Protein AF-A0A7S2QP60-F1 (afdb_monomer_lite)

Organism: NCBI:txid1333877

Secondary structure (DSSP, 8-state):
----EEEE-GGGEEEEEETTEEEEEEE-TTSSEEEETTS-EEE------TTGGG-----PPPSS-HHHHHHHHHHHHHH---TTS-HHHHHHHHHHHHHHHHHHHHHHHHTTS-HHHHHHHHHHH-----TTHHHHHHHHHHHHHIIIIIHHHHHHHHHH---TTS-HHHHHHHHHHHHHHHHHHHHHHHHHHHT-

pLDDT: mean 84.87, std 12.93, range [38.09, 95.31]

Structure (mmCIF, N/CA/C/O backbone):
data_AF-A0A7S2QP60-F1
#
_entry.id   AF-A0A7S2QP60-F1
#
loop_
_atom_site.group_PDB
_atom_site.id
_atom_site.type_symbol
_atom_site.label_atom_id
_atom_site.label_alt_id
_atom_site.label_comp_id
_atom_site.label_asym_id
_atom_site.label_entity_id
_atom_site.label_seq_id
_atom_site.pdbx_PDB_ins_code
_atom_site.Cartn_x
_atom_site.Cartn_y
_atom_site.Cartn_z
_atom_site.occupancy
_atom_site.B_iso_or_equiv
_atom_site.auth_seq_id
_atom_site.auth_comp_id
_atom_site.auth_asym_id
_atom_site.auth_atom_id
_atom_site.pdbx_PDB_model_num
ATOM 1 N N . ASP A 1 1 ? 4.680 -22.749 -49.658 1.00 50.50 1 ASP A N 1
ATOM 2 C CA . ASP A 1 1 ? 4.632 -22.592 -48.186 1.00 50.50 1 ASP A CA 1
ATOM 3 C C . ASP A 1 1 ? 5.947 -21.985 -47.692 1.00 50.50 1 ASP A C 1
ATOM 5 O O . ASP A 1 1 ? 6.766 -22.635 -47.061 1.00 50.50 1 ASP A O 1
ATOM 9 N N . GLY A 1 2 ? 6.193 -20.713 -48.032 1.00 60.22 2 GLY A N 1
ATOM 10 C CA . GLY A 1 2 ? 7.462 -20.051 -47.717 1.00 60.22 2 GLY A CA 1
ATOM 11 C C . GLY A 1 2 ? 7.574 -19.730 -46.229 1.00 60.22 2 GLY A C 1
ATOM 12 O O . GLY A 1 2 ? 6.969 -18.767 -45.762 1.00 60.22 2 GLY A O 1
ATOM 13 N N . SER A 1 3 ? 8.331 -20.533 -45.481 1.00 73.06 3 SER A N 1
ATOM 14 C CA . SER A 1 3 ? 8.621 -20.258 -44.074 1.00 73.06 3 SER A CA 1
ATOM 15 C C . SER A 1 3 ? 9.548 -19.046 -43.957 1.00 73.06 3 SER A C 1
ATOM 17 O O . SER A 1 3 ? 10.695 -19.108 -44.405 1.00 73.06 3 SER A O 1
ATOM 19 N N . MET A 1 4 ? 9.081 -17.970 -43.326 1.00 80.75 4 MET A N 1
ATOM 20 C CA . MET A 1 4 ? 9.945 -16.867 -42.905 1.00 80.75 4 MET A CA 1
ATOM 21 C C . MET A 1 4 ? 10.606 -17.200 -41.569 1.00 80.75 4 MET A C 1
ATOM 23 O O . MET A 1 4 ? 9.943 -17.668 -40.642 1.00 80.75 4 MET A O 1
ATOM 27 N N . ARG A 1 5 ? 11.909 -16.937 -41.458 1.00 82.12 5 ARG A N 1
ATOM 28 C CA . ARG A 1 5 ? 12.663 -17.049 -40.204 1.00 82.12 5 ARG A CA 1
ATOM 29 C C . ARG A 1 5 ? 13.212 -15.686 -39.816 1.00 82.12 5 ARG A C 1
ATOM 31 O O . ARG A 1 5 ? 13.863 -15.028 -40.627 1.00 82.12 5 ARG A O 1
ATOM 38 N N . MET A 1 6 ? 12.959 -15.291 -38.574 1.00 85.44 6 MET A N 1
ATOM 39 C CA . MET A 1 6 ? 13.501 -14.078 -37.972 1.00 85.44 6 MET A CA 1
ATOM 40 C C . MET A 1 6 ? 14.588 -14.453 -36.969 1.00 85.44 6 MET A C 1
ATOM 42 O O . MET A 1 6 ? 14.377 -15.332 -36.135 1.00 85.44 6 MET A O 1
ATOM 46 N N . ALA A 1 7 ? 15.729 -13.777 -37.038 1.00 86.62 7 ALA A N 1
ATOM 47 C CA . ALA A 1 7 ? 16.804 -13.891 -36.063 1.00 86.62 7 ALA A CA 1
ATOM 48 C C . ALA A 1 7 ? 17.185 -12.500 -35.552 1.00 86.62 7 ALA A C 1
ATOM 50 O O . ALA A 1 7 ? 17.282 -11.552 -36.332 1.00 86.62 7 ALA A O 1
ATOM 51 N N . ILE A 1 8 ? 17.417 -12.390 -34.245 1.00 86.56 8 ILE A N 1
ATOM 52 C CA . ILE A 1 8 ? 17.914 -11.171 -33.604 1.00 86.56 8 ILE A CA 1
ATOM 53 C C . ILE A 1 8 ? 19.366 -11.440 -33.206 1.00 86.56 8 ILE A C 1
ATOM 55 O O . ILE A 1 8 ? 19.653 -12.353 -32.435 1.00 86.56 8 ILE A O 1
ATOM 59 N N . GLY A 1 9 ? 20.288 -10.702 -33.815 1.00 83.12 9 GLY A N 1
ATOM 60 C CA . GLY A 1 9 ? 21.717 -10.769 -33.551 1.00 83.12 9 GLY A CA 1
ATOM 61 C C . GLY A 1 9 ? 22.143 -9.869 -32.392 1.00 83.12 9 GLY A C 1
ATOM 62 O O . GLY A 1 9 ? 21.359 -9.096 -31.839 1.00 83.12 9 GLY A O 1
ATOM 63 N N . LYS A 1 10 ? 23.433 -9.940 -32.054 1.00 74.25 10 LYS A N 1
ATOM 64 C CA . LYS A 1 10 ? 24.057 -9.038 -31.078 1.00 74.25 10 LYS A CA 1
ATOM 65 C C . LYS A 1 10 ? 23.907 -7.583 -31.552 1.00 74.25 10 LYS A C 1
ATOM 67 O O . LYS A 1 10 ? 23.939 -7.327 -32.753 1.00 74.25 10 LYS A O 1
ATOM 72 N N . GLU A 1 11 ? 23.719 -6.656 -30.609 1.00 80.75 11 GLU A N 1
ATOM 73 C CA . GLU A 1 11 ? 23.510 -5.210 -30.851 1.00 80.75 11 GLU A CA 1
ATOM 74 C C . GLU A 1 11 ? 22.140 -4.808 -31.443 1.00 80.75 11 GLU A C 1
ATOM 76 O O . GLU A 1 11 ? 21.995 -3.723 -32.011 1.00 80.75 11 GLU A O 1
ATOM 81 N N . GLY A 1 12 ? 21.114 -5.659 -31.315 1.00 80.06 12 GLY A N 1
ATOM 82 C CA . GLY A 1 12 ? 19.747 -5.320 -31.737 1.00 80.06 12 GLY A CA 1
ATOM 83 C C . GLY A 1 12 ? 19.542 -5.339 -33.254 1.00 80.06 12 GLY A C 1
ATOM 84 O O . GLY A 1 12 ? 18.581 -4.759 -33.764 1.00 80.06 12 GLY A O 1
ATOM 85 N N . ARG A 1 13 ? 20.435 -5.998 -34.003 1.00 88.75 13 ARG A N 1
ATOM 86 C CA . ARG A 1 13 ? 20.231 -6.246 -35.433 1.00 88.75 13 ARG A CA 1
ATOM 87 C C . ARG A 1 13 ? 19.213 -7.354 -35.644 1.00 88.75 13 ARG A C 1
ATOM 89 O O . ARG A 1 13 ? 19.364 -8.444 -35.109 1.00 88.75 13 ARG A O 1
ATOM 96 N N . VAL A 1 14 ? 18.218 -7.100 -36.479 1.00 90.25 14 VAL A N 1
ATOM 97 C CA . VAL A 1 14 ? 17.201 -8.083 -36.860 1.00 90.25 14 VAL A CA 1
ATOM 98 C C . VAL A 1 14 ? 17.446 -8.500 -38.300 1.00 90.25 14 VAL A C 1
ATOM 100 O O . VAL A 1 14 ? 17.689 -7.656 -39.159 1.00 90.25 14 VAL A O 1
ATOM 103 N N . CYS A 1 15 ? 17.384 -9.800 -38.568 1.00 90.56 15 CYS A N 1
ATOM 104 C CA . CYS A 1 15 ? 17.470 -10.365 -39.907 1.00 90.56 15 CYS A CA 1
ATOM 105 C C . CYS A 1 15 ? 16.233 -11.227 -40.177 1.00 90.56 15 CYS A C 1
ATOM 107 O O . CYS A 1 15 ? 15.931 -12.146 -39.413 1.00 90.56 15 CYS A O 1
ATOM 109 N N . LEU A 1 16 ? 15.519 -10.925 -41.260 1.00 89.56 16 LEU A N 1
ATOM 110 C CA . LEU A 1 16 ? 14.435 -11.739 -41.801 1.00 89.56 16 LEU A CA 1
ATOM 111 C C . LEU A 1 16 ? 14.939 -12.495 -43.022 1.00 89.56 16 LEU A C 1
ATOM 113 O O . LEU A 1 16 ? 15.498 -11.896 -43.937 1.00 89.56 16 LEU A O 1
ATOM 117 N N . THR A 1 17 ? 14.696 -13.800 -43.053 1.00 89.50 17 THR A N 1
ATOM 118 C CA . THR A 1 17 ? 15.092 -14.681 -44.156 1.00 89.50 17 THR A CA 1
ATOM 119 C C . THR A 1 17 ? 13.885 -15.430 -44.706 1.00 89.50 17 THR A C 1
ATOM 121 O O . THR A 1 17 ? 13.054 -15.933 -43.946 1.00 89.50 17 THR A O 1
ATOM 124 N N . SER A 1 18 ? 13.780 -15.488 -46.033 1.00 89.25 18 SER A N 1
ATOM 125 C CA . SER A 1 18 ? 12.765 -16.247 -46.767 1.00 89.25 18 SER A CA 1
ATOM 126 C C . SER A 1 18 ? 13.385 -16.778 -48.058 1.00 89.25 18 SER A C 1
ATOM 128 O O . SER A 1 18 ? 13.673 -16.003 -48.970 1.00 89.25 18 SER A O 1
ATOM 130 N N . GLY A 1 19 ? 13.632 -18.089 -48.127 1.00 87.19 19 GLY A N 1
ATOM 131 C CA . GLY A 1 19 ? 14.404 -18.684 -49.224 1.00 87.19 19 GLY A CA 1
ATOM 132 C C . GLY A 1 19 ? 15.801 -18.061 -49.323 1.00 87.19 19 GLY A C 1
ATOM 133 O O . GLY A 1 19 ? 16.504 -17.978 -48.317 1.00 87.19 19 GLY A O 1
ATOM 134 N N . ASP A 1 20 ? 16.159 -17.574 -50.511 1.00 85.81 20 ASP A N 1
ATOM 135 C CA . ASP A 1 20 ? 17.447 -16.915 -50.784 1.00 85.81 20 ASP A CA 1
ATOM 136 C C . ASP A 1 20 ? 17.437 -15.401 -50.497 1.00 85.81 20 ASP A C 1
ATOM 138 O O . ASP A 1 20 ? 18.431 -14.707 -50.718 1.00 85.81 20 ASP A O 1
ATOM 142 N N . CYS A 1 21 ? 16.318 -14.854 -50.015 1.00 83.94 21 CYS A N 1
ATOM 143 C CA . CYS A 1 21 ? 16.203 -13.440 -49.679 1.00 83.94 21 CYS A CA 1
ATOM 144 C C . CYS A 1 21 ? 16.450 -13.210 -48.185 1.00 83.94 21 CYS A C 1
ATOM 146 O O . CYS A 1 21 ? 15.819 -13.845 -47.336 1.00 83.94 21 CYS A O 1
ATOM 148 N N . ALA A 1 22 ? 17.318 -12.246 -47.873 1.00 88.25 22 ALA A N 1
ATOM 149 C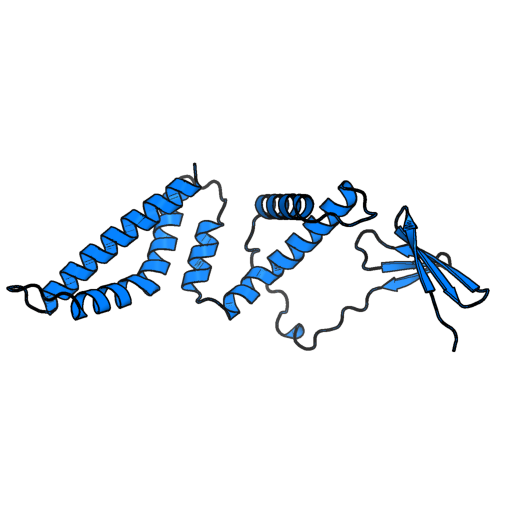 CA . ALA A 1 22 ? 17.565 -11.763 -46.521 1.00 88.25 22 ALA A CA 1
ATOM 150 C C . ALA A 1 22 ? 17.380 -10.241 -46.460 1.00 88.25 22 ALA A C 1
ATOM 152 O O . ALA A 1 22 ? 17.869 -9.519 -47.329 1.00 88.25 22 ALA A O 1
ATOM 153 N N . ILE A 1 23 ? 16.682 -9.759 -45.433 1.00 90.38 23 ILE A N 1
ATOM 154 C CA . ILE A 1 23 ? 16.524 -8.331 -45.142 1.00 90.38 23 ILE A CA 1
ATOM 155 C C . ILE A 1 23 ? 16.998 -8.096 -43.712 1.00 90.38 23 ILE A C 1
ATOM 157 O O . ILE A 1 23 ? 16.566 -8.787 -42.790 1.00 90.38 23 ILE A O 1
ATOM 161 N N . SER A 1 24 ? 17.880 -7.118 -43.531 1.00 92.75 24 SER A N 1
ATOM 162 C CA . SER A 1 24 ? 18.417 -6.725 -42.232 1.00 92.75 24 SER A CA 1
ATOM 163 C C . SER A 1 24 ? 17.926 -5.348 -41.804 1.00 92.75 24 SER A C 1
ATOM 165 O O . SER A 1 24 ? 17.595 -4.494 -42.627 1.00 92.75 24 SER A O 1
ATOM 167 N N . GLY A 1 25 ? 17.851 -5.148 -40.495 1.00 92.62 25 GLY A N 1
ATOM 168 C CA . GLY A 1 25 ? 17.477 -3.888 -39.876 1.00 92.62 25 GLY A CA 1
ATOM 169 C C . GLY A 1 25 ? 17.994 -3.783 -38.451 1.00 92.62 25 GLY A C 1
ATOM 170 O O . GLY A 1 25 ? 18.640 -4.694 -37.927 1.00 92.62 25 GLY A O 1
ATOM 171 N N . LYS A 1 26 ? 17.694 -2.657 -37.813 1.00 92.50 26 LYS A N 1
ATOM 172 C CA . LYS A 1 26 ? 18.033 -2.359 -36.429 1.00 92.50 26 LYS A CA 1
ATOM 173 C C . LYS A 1 26 ? 16.765 -2.100 -35.628 1.00 92.50 26 LYS A C 1
ATOM 175 O O . LYS A 1 26 ? 15.953 -1.251 -35.998 1.00 92.50 26 LYS A O 1
ATOM 180 N N . LEU A 1 27 ? 16.616 -2.830 -34.532 1.00 88.31 27 LEU A N 1
ATOM 181 C CA . LEU A 1 27 ? 15.586 -2.570 -33.541 1.00 88.31 27 LEU A CA 1
ATOM 182 C C . LEU A 1 27 ? 15.934 -1.275 -32.795 1.00 88.31 27 LEU A C 1
ATOM 184 O O . LEU A 1 27 ? 17.094 -1.045 -32.436 1.00 88.31 27 LEU A O 1
ATOM 188 N N . SER A 1 28 ? 14.951 -0.403 -32.604 1.00 85.25 28 SER A N 1
ATOM 189 C CA . SER A 1 28 ? 15.086 0.759 -31.740 1.00 85.25 28 SER A CA 1
ATOM 190 C C . SER A 1 28 ? 15.321 0.316 -30.303 1.00 85.25 28 SER A C 1
ATOM 192 O O . SER A 1 28 ? 15.004 -0.803 -29.902 1.00 85.25 28 SER A O 1
ATOM 194 N N . PHE A 1 29 ? 15.904 1.221 -29.528 1.00 73.56 29 PHE A N 1
ATOM 195 C CA . PHE A 1 29 ? 16.262 0.959 -28.142 1.00 73.56 29 PHE A CA 1
ATOM 196 C C . PHE A 1 29 ? 15.047 0.607 -27.264 1.00 73.56 29 PHE A C 1
ATOM 198 O O . PHE A 1 29 ? 15.149 -0.246 -26.395 1.00 73.56 29 PHE A O 1
ATOM 205 N N . ASP A 1 30 ? 13.892 1.209 -27.542 1.00 76.44 30 ASP A N 1
ATOM 206 C CA . ASP A 1 30 ? 12.614 0.933 -26.872 1.00 76.44 30 ASP A CA 1
ATOM 207 C C . ASP A 1 30 ? 11.933 -0.372 -27.340 1.00 76.44 30 ASP A C 1
ATOM 209 O O . ASP A 1 30 ? 10.881 -0.739 -26.826 1.00 76.44 30 ASP A O 1
ATOM 213 N N . GLY A 1 31 ? 12.493 -1.080 -28.330 1.00 78.56 31 GLY A N 1
ATOM 214 C CA . GLY A 1 31 ? 11.896 -2.291 -28.899 1.00 78.56 31 GLY A CA 1
ATOM 215 C C . GLY A 1 31 ? 10.604 -2.060 -29.693 1.00 78.56 31 GLY A C 1
ATOM 216 O O . GLY A 1 31 ? 10.009 -3.022 -30.183 1.00 78.56 31 GLY A O 1
ATOM 217 N N . GLU A 1 32 ? 10.159 -0.811 -29.850 1.00 83.94 32 GLU A N 1
ATOM 218 C CA . GLU A 1 32 ? 8.876 -0.487 -30.479 1.00 83.94 32 GLU A CA 1
ATOM 219 C C . GLU A 1 32 ? 8.971 -0.318 -31.993 1.00 83.94 32 GLU A C 1
ATOM 221 O O . GLU A 1 32 ? 7.963 -0.412 -32.702 1.00 83.94 32 GLU A O 1
ATOM 226 N N . ARG A 1 33 ? 10.174 -0.049 -32.505 1.00 86.62 33 ARG A N 1
ATOM 227 C CA . ARG A 1 33 ? 10.423 0.236 -33.915 1.00 86.62 33 ARG A CA 1
ATOM 228 C C . ARG A 1 33 ? 11.526 -0.655 -34.453 1.00 86.62 33 ARG A C 1
ATOM 230 O O . ARG A 1 33 ? 12.533 -0.915 -33.812 1.00 86.62 33 ARG A O 1
ATOM 237 N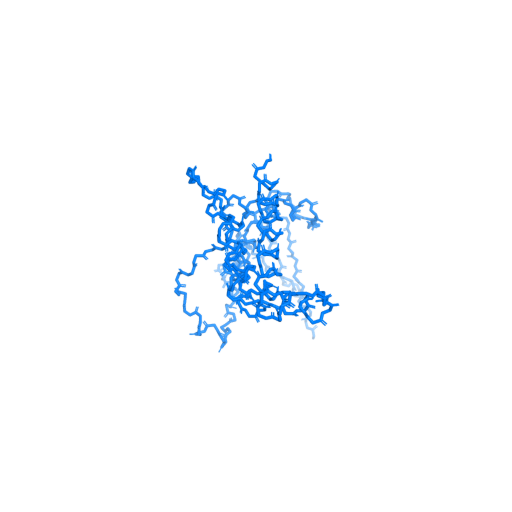 N . LEU A 1 34 ? 11.368 -1.082 -35.690 1.00 90.19 34 LEU A N 1
ATOM 238 C CA . LEU A 1 34 ? 12.376 -1.794 -36.449 1.00 90.19 34 LEU A CA 1
ATOM 239 C C . LEU A 1 34 ? 12.654 -1.003 -37.719 1.00 90.19 34 LEU A C 1
ATOM 241 O O . LEU A 1 34 ? 11.768 -0.819 -38.552 1.00 90.19 34 LEU A O 1
ATOM 245 N N . ILE A 1 35 ? 13.879 -0.501 -37.836 1.00 91.06 35 ILE A N 1
ATOM 246 C CA . ILE A 1 35 ? 14.342 0.293 -38.972 1.00 91.06 35 ILE A CA 1
ATOM 247 C C . ILE A 1 35 ? 15.152 -0.632 -39.877 1.00 91.06 35 ILE A C 1
ATOM 249 O O . ILE A 1 35 ? 16.260 -1.032 -39.531 1.00 91.06 35 ILE A O 1
ATOM 253 N N . TRP A 1 36 ? 14.593 -1.001 -41.022 1.00 93.06 36 TRP A N 1
ATOM 254 C CA . TRP A 1 36 ? 15.258 -1.818 -42.033 1.00 93.06 36 TRP A CA 1
ATOM 255 C C . TRP A 1 36 ? 16.365 -1.029 -42.737 1.00 93.06 36 TRP A C 1
ATOM 257 O O . TRP A 1 36 ? 16.249 0.182 -42.920 1.00 93.06 36 TRP A O 1
ATOM 267 N N . ASP A 1 37 ? 17.407 -1.714 -43.209 1.00 91.00 37 ASP A N 1
ATOM 268 C CA . ASP A 1 37 ? 18.519 -1.096 -43.950 1.00 91.00 37 ASP A CA 1
ATOM 269 C C . ASP A 1 37 ? 18.055 -0.476 -45.285 1.00 91.00 37 ASP A C 1
ATOM 271 O O . ASP A 1 37 ? 18.717 0.393 -45.846 1.00 91.00 37 ASP A O 1
ATOM 275 N N . SER A 1 38 ? 16.875 -0.875 -45.774 1.00 88.12 38 SER A N 1
ATOM 276 C CA . SER A 1 38 ? 16.187 -0.242 -46.905 1.00 88.12 38 SER A CA 1
ATOM 277 C C . SER A 1 38 ? 15.573 1.127 -46.577 1.00 88.12 38 SER A C 1
ATOM 279 O O . SER A 1 38 ? 15.056 1.792 -47.472 1.00 88.12 38 SER A O 1
ATOM 281 N N . GLY A 1 39 ? 15.577 1.537 -45.305 1.00 84.50 39 GLY A N 1
ATOM 282 C CA . GLY A 1 39 ? 14.908 2.734 -44.796 1.00 84.50 39 GLY A CA 1
ATOM 283 C C . GLY A 1 39 ? 13.440 2.519 -44.411 1.00 84.50 39 GLY A C 1
ATOM 284 O O . GLY A 1 39 ? 12.812 3.434 -43.881 1.00 84.50 39 GLY A O 1
ATOM 285 N N . ALA A 1 40 ? 12.877 1.327 -44.639 1.00 86.06 40 ALA A N 1
ATOM 286 C CA . ALA A 1 40 ? 11.530 1.007 -44.177 1.00 86.06 40 ALA A CA 1
ATOM 287 C C . ALA A 1 40 ? 11.489 0.940 -42.642 1.00 86.06 40 ALA A C 1
ATOM 289 O O . ALA A 1 40 ? 12.382 0.378 -42.015 1.00 86.06 40 ALA A O 1
ATOM 290 N N . VAL A 1 41 ? 10.429 1.470 -42.033 1.00 87.38 41 VAL A N 1
ATOM 291 C CA . VAL A 1 41 ? 10.243 1.445 -40.578 1.00 87.38 41 VAL A CA 1
ATOM 292 C C . VAL A 1 41 ? 8.982 0.663 -40.251 1.00 87.38 41 VAL A C 1
ATOM 294 O O . VAL A 1 41 ? 7.903 0.977 -40.749 1.00 87.38 41 VAL A O 1
ATOM 297 N N . TRP A 1 42 ? 9.113 -0.356 -39.412 1.00 85.81 42 TRP A N 1
ATOM 298 C CA . TRP A 1 42 ? 7.989 -1.033 -38.780 1.00 85.81 42 TRP A CA 1
ATOM 299 C C . TRP A 1 42 ? 7.863 -0.512 -37.361 1.00 85.81 42 TRP A C 1
ATOM 301 O O . TRP A 1 42 ? 8.797 -0.640 -36.583 1.00 85.81 42 TRP A O 1
ATOM 311 N N . ALA A 1 43 ? 6.726 0.078 -37.022 1.00 84.88 43 ALA A N 1
ATOM 312 C CA . ALA A 1 43 ? 6.383 0.369 -35.639 1.00 84.88 43 ALA A CA 1
ATOM 313 C C . ALA A 1 43 ? 5.365 -0.670 -35.180 1.00 84.88 43 ALA A C 1
ATOM 315 O O . ALA A 1 43 ? 4.464 -1.027 -35.946 1.00 84.88 43 ALA A O 1
ATOM 316 N N . LYS A 1 44 ? 5.492 -1.148 -33.941 1.00 79.50 44 LYS A N 1
ATOM 317 C CA . LYS A 1 44 ? 4.443 -1.935 -33.301 1.00 79.50 44 LYS A CA 1
ATOM 318 C C . LYS A 1 44 ? 3.175 -1.089 -33.340 1.00 79.50 44 LYS A C 1
ATOM 320 O O . LYS A 1 44 ? 3.107 -0.030 -32.722 1.00 79.50 44 LYS A O 1
ATOM 325 N N . GLN A 1 45 ? 2.192 -1.515 -34.130 1.00 59.56 45 GLN A N 1
ATOM 326 C CA . GLN A 1 45 ? 0.906 -0.842 -34.155 1.00 59.56 45 GLN A CA 1
ATOM 327 C C . GLN A 1 45 ? 0.351 -0.966 -32.742 1.00 59.56 45 GLN A C 1
ATOM 329 O O . GLN A 1 45 ? 0.129 -2.086 -32.275 1.00 59.56 45 GLN A O 1
ATOM 334 N N . ALA A 1 46 ? 0.206 0.167 -32.047 1.00 55.69 46 ALA A N 1
ATOM 335 C CA . ALA A 1 46 ? -0.525 0.205 -30.797 1.00 55.69 46 ALA A CA 1
ATOM 336 C C . ALA A 1 46 ? -1.859 -0.467 -31.102 1.00 55.69 46 ALA A C 1
ATOM 338 O O . ALA A 1 46 ? -2.628 0.019 -31.937 1.00 55.69 46 ALA A O 1
ATOM 339 N N . VAL A 1 47 ? -2.075 -1.651 -30.529 1.00 49.94 47 VAL A N 1
ATOM 340 C CA . VAL A 1 47 ? -3.394 -2.257 -30.539 1.00 49.94 47 VAL A CA 1
ATOM 341 C C . VAL A 1 47 ? -4.222 -1.220 -29.815 1.00 49.94 47 VAL A C 1
ATOM 343 O O . VAL A 1 47 ? -4.057 -1.027 -28.613 1.00 49.94 47 VAL A O 1
ATOM 346 N N . ALA A 1 48 ? -4.996 -0.452 -30.580 1.00 44.41 48 ALA A N 1
ATOM 347 C CA . ALA A 1 48 ? -6.014 0.410 -30.038 1.00 44.41 48 ALA A CA 1
ATOM 348 C C . ALA A 1 48 ? -6.991 -0.546 -29.367 1.00 44.41 48 ALA A C 1
ATOM 350 O O . ALA A 1 48 ? -7.912 -1.075 -29.993 1.00 44.41 48 ALA A O 1
ATOM 351 N N . ASP A 1 49 ? -6.698 -0.844 -28.103 1.00 42.38 49 ASP A N 1
ATOM 352 C CA . ASP A 1 49 ? -7.639 -1.378 -27.156 1.00 42.38 49 ASP A CA 1
ATOM 353 C C . ASP A 1 49 ? -8.852 -0.474 -27.297 1.00 42.38 49 ASP A C 1
ATOM 355 O O . ASP A 1 49 ? -8.854 0.677 -26.864 1.00 42.38 49 ASP A O 1
ATOM 359 N N . LYS A 1 50 ? -9.915 -0.997 -27.902 1.00 42.25 50 LYS A N 1
ATOM 360 C CA . LYS A 1 50 ? -11.231 -0.354 -27.915 1.00 42.25 50 LYS A CA 1
ATOM 361 C C . LYS A 1 50 ? -11.823 -0.216 -26.495 1.00 42.25 50 LYS A C 1
ATOM 363 O O . LYS A 1 50 ? -12.991 0.119 -26.357 1.00 42.25 50 LYS A O 1
ATOM 368 N N . GLY A 1 51 ? -11.030 -0.470 -25.446 1.00 40.47 51 GLY A N 1
ATOM 369 C CA . GLY A 1 51 ? -11.291 -0.124 -24.050 1.00 40.47 51 GLY A CA 1
ATOM 370 C C . GLY A 1 51 ? -10.379 0.971 -23.467 1.00 40.47 51 GLY A C 1
ATOM 371 O O . GLY A 1 51 ? -10.609 1.374 -22.332 1.00 40.47 51 GLY A O 1
ATOM 372 N N . ALA A 1 52 ? -9.372 1.470 -24.198 1.00 43.56 52 ALA A N 1
ATOM 373 C CA . ALA A 1 52 ? -8.431 2.491 -23.717 1.00 43.56 52 ALA A CA 1
ATOM 374 C C . ALA A 1 52 ? -8.909 3.938 -23.950 1.00 43.56 52 ALA A C 1
ATOM 376 O O . ALA A 1 52 ? -8.412 4.852 -23.301 1.00 43.56 52 ALA A O 1
ATOM 377 N N . GLU A 1 53 ? -9.917 4.164 -24.798 1.00 38.09 53 GLU A N 1
ATOM 378 C CA . GLU A 1 53 ? -10.534 5.495 -24.970 1.00 38.09 53 GLU A CA 1
ATOM 379 C C . GLU A 1 53 ? -11.390 5.939 -23.766 1.00 38.09 53 GLU A C 1
ATOM 381 O O . GLU A 1 53 ? -11.765 7.103 -23.683 1.00 38.09 53 GLU A O 1
ATOM 386 N N . LEU A 1 54 ? -11.649 5.053 -22.794 1.00 42.75 54 LEU A N 1
ATOM 387 C CA . LEU A 1 54 ? -12.209 5.418 -21.480 1.00 42.75 54 LEU A CA 1
ATOM 388 C C . LEU A 1 54 ? -11.133 5.767 -20.437 1.00 42.75 54 LEU A C 1
ATOM 390 O O . LEU A 1 54 ? -11.465 6.093 -19.302 1.00 42.75 54 LEU A O 1
ATOM 394 N N . LEU A 1 55 ? -9.855 5.692 -20.811 1.00 46.41 55 LEU A N 1
ATOM 395 C CA . LEU A 1 55 ? -8.707 6.028 -19.971 1.00 46.41 55 LEU A CA 1
ATOM 396 C C . LEU A 1 55 ? -7.856 7.094 -20.664 1.00 46.41 55 LEU A C 1
ATOM 398 O O . LEU A 1 55 ? -6.627 7.013 -20.668 1.00 46.41 55 LEU A O 1
ATOM 402 N N . SER A 1 56 ? -8.510 8.094 -21.271 1.00 42.34 56 SER A N 1
ATOM 403 C CA . SER A 1 56 ? -7.847 9.367 -21.543 1.00 42.34 56 SER A CA 1
ATOM 404 C C . SER A 1 56 ? -7.132 9.783 -20.264 1.00 42.34 56 SER A C 1
ATOM 406 O O . SER A 1 56 ? -7.767 9.904 -19.217 1.00 42.34 56 SER A O 1
ATOM 408 N N . ALA A 1 57 ? -5.812 9.885 -20.373 1.00 43.75 57 ALA A N 1
ATOM 409 C CA . ALA A 1 57 ? -4.870 10.108 -19.299 1.00 43.75 57 ALA A CA 1
ATOM 410 C C . ALA A 1 57 ? -5.121 11.458 -18.620 1.00 43.75 57 ALA A C 1
ATOM 412 O O . ALA A 1 57 ? -4.416 12.435 -18.858 1.00 43.75 57 ALA A O 1
ATOM 413 N N . ASP A 1 58 ? -6.124 11.501 -17.752 1.00 42.25 58 ASP A N 1
ATOM 414 C CA . ASP A 1 58 ? -6.057 12.358 -16.588 1.00 42.25 58 ASP A CA 1
ATOM 415 C C . ASP A 1 58 ? -4.873 11.849 -15.774 1.00 42.25 58 ASP A C 1
ATOM 417 O O . ASP A 1 58 ? -4.820 10.672 -15.412 1.00 42.25 58 ASP A O 1
ATOM 421 N N . SER A 1 59 ? -3.891 12.728 -15.586 1.00 52.00 59 SER A N 1
ATOM 422 C CA . SER A 1 59 ? -2.635 12.534 -14.867 1.00 52.00 59 SER A CA 1
ATOM 423 C C . SER A 1 59 ? -2.856 11.992 -13.453 1.00 52.00 59 SER A C 1
ATOM 425 O O . SER A 1 59 ? -2.753 12.725 -12.469 1.00 52.00 59 SER A O 1
ATOM 427 N N . GLN A 1 60 ? -3.187 10.710 -13.324 1.00 59.44 60 GLN A N 1
ATOM 428 C CA . GLN A 1 60 ? -3.224 10.057 -12.032 1.00 59.44 60 GLN A CA 1
ATOM 429 C C . GLN A 1 60 ? -1.785 9.936 -11.531 1.00 59.44 60 GLN A C 1
ATOM 431 O O . GLN A 1 60 ? -0.904 9.519 -12.289 1.00 59.44 60 GLN A O 1
ATOM 436 N N . PRO A 1 61 ? -1.521 10.320 -10.274 1.00 73.50 61 PRO A N 1
ATOM 437 C CA . PRO A 1 61 ? -0.189 10.199 -9.719 1.00 73.50 61 PRO A CA 1
ATOM 438 C C . PRO A 1 61 ? 0.195 8.719 -9.642 1.00 73.50 61 PRO A C 1
ATOM 440 O O . PRO A 1 61 ? -0.597 7.878 -9.203 1.00 73.50 61 PRO A O 1
ATOM 443 N N . ASN A 1 62 ? 1.416 8.429 -10.092 1.00 86.38 62 ASN A N 1
ATOM 444 C CA . ASN A 1 62 ? 2.068 7.133 -9.946 1.00 86.38 62 ASN A CA 1
ATOM 445 C C . ASN A 1 62 ? 2.047 6.679 -8.479 1.00 86.38 62 ASN A C 1
ATOM 447 O O . ASN A 1 62 ? 2.163 7.507 -7.575 1.00 86.38 62 ASN A O 1
ATOM 451 N N . LEU A 1 63 ? 1.904 5.370 -8.249 1.00 90.88 63 LEU A N 1
ATOM 452 C CA . LEU A 1 63 ? 1.819 4.822 -6.892 1.00 90.88 63 LEU A CA 1
ATOM 453 C C . LEU A 1 63 ? 3.196 4.732 -6.224 1.00 90.88 63 LEU A C 1
ATOM 455 O O . LEU A 1 63 ? 3.330 5.022 -5.041 1.00 90.88 63 LEU A O 1
ATOM 459 N N . LEU A 1 64 ? 4.198 4.304 -6.990 1.00 92.31 64 LEU A N 1
ATOM 460 C CA . LEU A 1 64 ? 5.588 4.207 -6.558 1.00 92.31 64 LEU A CA 1
ATOM 461 C C . LEU A 1 64 ? 6.374 5.446 -6.984 1.00 92.31 64 LEU A C 1
ATOM 463 O O . LEU A 1 64 ? 6.171 5.949 -8.096 1.00 92.31 64 LEU A O 1
ATOM 467 N N . SER A 1 65 ? 7.305 5.880 -6.138 1.00 91.38 65 SER A N 1
ATOM 468 C CA . SER A 1 65 ? 8.299 6.897 -6.485 1.00 91.38 65 SER A CA 1
ATOM 469 C C . SER A 1 65 ? 9.350 6.354 -7.456 1.00 91.38 65 SER A C 1
ATOM 471 O O . SER A 1 65 ? 9.522 5.140 -7.594 1.00 91.38 65 SER A O 1
ATOM 473 N N . ASP A 1 66 ? 10.108 7.240 -8.107 1.00 91.12 66 ASP A N 1
ATOM 474 C CA . ASP A 1 66 ? 11.185 6.818 -9.010 1.00 91.12 66 ASP A CA 1
ATOM 475 C C . ASP A 1 66 ? 12.237 5.967 -8.282 1.00 91.12 66 ASP A C 1
ATOM 477 O O . ASP A 1 66 ? 12.666 4.945 -8.807 1.00 91.12 66 ASP A O 1
ATOM 481 N N . ALA A 1 67 ? 12.590 6.310 -7.039 1.00 90.19 67 ALA A N 1
ATOM 482 C CA . ALA A 1 67 ? 13.530 5.522 -6.242 1.00 90.19 67 ALA A CA 1
ATOM 483 C C . ALA A 1 67 ? 13.004 4.103 -5.954 1.00 90.19 67 ALA A C 1
ATOM 485 O O . ALA A 1 67 ? 13.755 3.128 -6.010 1.00 90.19 67 ALA A O 1
ATOM 486 N N . GLN A 1 68 ? 11.703 3.970 -5.683 1.00 92.69 68 GLN A N 1
ATOM 487 C CA . GLN A 1 68 ? 11.062 2.670 -5.481 1.00 92.69 68 GLN A CA 1
ATOM 488 C C . GLN A 1 68 ? 10.987 1.858 -6.778 1.00 92.69 68 GLN A C 1
ATOM 490 O O . GLN A 1 68 ? 11.183 0.645 -6.745 1.00 92.69 68 GLN A O 1
ATOM 495 N N . ILE A 1 69 ? 10.735 2.509 -7.917 1.00 92.94 69 ILE A N 1
ATOM 496 C CA . ILE A 1 69 ? 10.745 1.869 -9.239 1.00 92.94 69 ILE A CA 1
ATOM 497 C C . ILE A 1 69 ? 12.126 1.288 -9.545 1.00 92.94 69 ILE A C 1
ATOM 499 O O . ILE A 1 69 ? 12.209 0.146 -9.992 1.00 92.94 69 ILE A O 1
ATOM 503 N N . GLU A 1 70 ? 13.196 2.041 -9.281 1.00 92.62 70 GLU A N 1
ATOM 504 C CA . GLU A 1 70 ? 14.571 1.566 -9.470 1.00 92.62 70 GLU A CA 1
ATOM 505 C C . GLU A 1 70 ? 14.850 0.336 -8.594 1.00 92.62 70 GLU A C 1
ATOM 507 O O . GLU A 1 70 ? 15.306 -0.687 -9.096 1.00 92.62 70 GLU A O 1
ATOM 512 N N . LEU A 1 71 ? 14.451 0.368 -7.318 1.00 91.94 71 LEU A N 1
ATOM 513 C CA . LEU A 1 71 ? 14.620 -0.772 -6.412 1.00 91.94 71 LEU A CA 1
ATOM 514 C C . LEU A 1 71 ? 13.830 -2.014 -6.858 1.00 91.94 71 LEU A C 1
ATOM 516 O O . LEU A 1 71 ? 14.302 -3.142 -6.703 1.00 91.94 71 LEU A O 1
ATOM 520 N N . VAL A 1 72 ? 12.624 -1.830 -7.401 1.00 92.19 72 VAL A N 1
ATOM 521 C CA . VAL A 1 72 ? 11.839 -2.929 -7.983 1.00 92.19 72 VAL A CA 1
ATOM 522 C C . VAL A 1 72 ? 12.536 -3.485 -9.221 1.00 92.19 72 VAL A C 1
ATOM 524 O O . VAL A 1 72 ? 12.650 -4.702 -9.343 1.00 92.19 72 VAL A O 1
ATOM 527 N N . ALA A 1 73 ? 13.019 -2.621 -10.115 1.00 90.38 73 ALA A N 1
ATOM 528 C CA . ALA A 1 73 ? 13.713 -3.038 -11.327 1.00 90.38 73 ALA A CA 1
ATOM 529 C C . ALA A 1 73 ? 14.987 -3.831 -11.007 1.00 90.38 73 ALA A C 1
ATOM 531 O O . ALA A 1 73 ? 15.178 -4.904 -11.574 1.00 90.38 73 ALA A O 1
ATOM 532 N N . ASP A 1 74 ? 15.796 -3.361 -10.056 1.00 90.00 74 ASP A N 1
ATOM 533 C CA . ASP A 1 74 ? 17.024 -4.038 -9.634 1.00 90.00 74 ASP A CA 1
ATOM 534 C C . ASP A 1 74 ? 16.718 -5.419 -9.034 1.00 90.00 74 ASP A C 1
ATOM 536 O O . ASP A 1 74 ? 17.323 -6.413 -9.423 1.00 90.00 74 ASP A O 1
ATOM 540 N N . ARG A 1 75 ? 15.701 -5.531 -8.166 1.00 91.12 75 ARG A N 1
ATOM 541 C CA . ARG A 1 75 ? 15.286 -6.831 -7.603 1.00 91.12 75 ARG A CA 1
ATOM 542 C C . ARG A 1 75 ? 14.758 -7.806 -8.650 1.00 91.12 75 ARG A C 1
ATOM 544 O O . ARG A 1 75 ? 14.940 -9.012 -8.506 1.00 91.12 75 ARG A O 1
ATOM 551 N N . VAL A 1 76 ? 14.057 -7.309 -9.669 1.00 88.56 76 VAL A N 1
ATOM 552 C CA . VAL A 1 76 ? 13.590 -8.153 -10.776 1.00 88.56 76 VAL A CA 1
ATOM 553 C C . VAL A 1 76 ? 14.775 -8.605 -11.625 1.00 88.56 76 VAL A C 1
ATOM 555 O O . VAL A 1 76 ? 14.840 -9.785 -11.945 1.00 88.56 76 VAL A O 1
ATOM 558 N N . ASN A 1 77 ? 15.723 -7.710 -11.907 1.00 88.12 77 ASN A N 1
ATOM 559 C CA . ASN A 1 77 ? 16.963 -8.017 -12.619 1.00 88.12 77 ASN A CA 1
ATOM 560 C C . ASN A 1 77 ? 17.820 -9.059 -11.881 1.00 88.12 77 ASN A C 1
ATOM 562 O O . ASN A 1 77 ? 18.404 -9.939 -12.495 1.00 88.12 77 ASN A O 1
ATOM 566 N N . GLU A 1 78 ? 17.866 -9.010 -10.549 1.00 88.44 78 GLU A N 1
ATOM 567 C CA . GLU A 1 78 ? 18.548 -10.030 -9.740 1.00 88.44 78 GLU A CA 1
ATOM 568 C C . GLU A 1 78 ? 17.834 -11.392 -9.765 1.00 88.44 78 GLU A C 1
ATOM 570 O O . GLU A 1 78 ? 18.471 -12.438 -9.626 1.00 88.44 78 GLU A O 1
ATOM 575 N N . ALA A 1 79 ? 16.505 -11.395 -9.895 1.00 89.69 79 ALA A N 1
ATOM 576 C CA . ALA A 1 79 ? 15.689 -12.605 -9.832 1.00 89.69 79 ALA A CA 1
ATOM 577 C C . ALA A 1 79 ? 15.470 -13.274 -11.197 1.00 89.69 79 ALA A C 1
ATOM 579 O O . ALA A 1 79 ? 15.182 -14.473 -11.258 1.00 89.69 79 ALA A O 1
ATOM 580 N N . VAL A 1 80 ? 15.554 -12.506 -12.280 1.00 85.50 80 VAL A N 1
ATOM 581 C CA . VAL A 1 80 ? 15.267 -12.934 -13.647 1.00 85.50 80 VAL A CA 1
ATOM 582 C C . VAL A 1 80 ? 16.477 -12.597 -14.502 1.00 85.50 80 VAL A C 1
ATOM 584 O O . VAL A 1 80 ? 16.779 -11.426 -14.648 1.00 85.50 80 VAL A O 1
ATOM 587 N N . ASP A 1 81 ? 17.113 -13.625 -15.070 1.00 85.88 81 ASP A N 1
ATOM 588 C CA . ASP A 1 81 ? 18.208 -13.500 -16.041 1.00 85.88 81 ASP A CA 1
ATOM 589 C C . ASP A 1 81 ? 17.674 -13.791 -17.452 1.00 85.88 81 ASP A C 1
ATOM 591 O O . ASP A 1 81 ? 17.211 -14.902 -17.759 1.00 85.88 81 ASP A O 1
ATOM 595 N N . ILE A 1 82 ? 17.700 -12.785 -18.322 1.00 79.94 82 ILE A N 1
ATOM 596 C CA . ILE A 1 82 ? 17.300 -12.904 -19.719 1.00 79.94 82 ILE A CA 1
ATOM 597 C C . ILE A 1 82 ? 18.499 -13.370 -20.541 1.00 79.94 82 ILE A C 1
ATOM 599 O O . ILE A 1 82 ? 19.346 -12.592 -20.990 1.00 79.94 82 ILE A O 1
ATOM 603 N N . TRP A 1 83 ? 18.506 -14.673 -20.833 1.00 84.69 83 TRP A N 1
ATOM 604 C CA . TRP A 1 83 ? 19.562 -15.301 -21.620 1.00 84.69 83 TRP A CA 1
ATOM 605 C C . TRP A 1 83 ? 19.876 -14.538 -22.916 1.00 84.69 83 TRP A C 1
ATOM 607 O O . TRP A 1 83 ? 19.027 -14.362 -23.794 1.00 84.69 83 TRP A O 1
ATOM 617 N N . GLY A 1 84 ? 21.143 -14.141 -23.058 1.00 80.31 84 GLY A N 1
ATOM 618 C CA . GLY A 1 84 ? 21.657 -13.468 -24.249 1.00 80.31 84 GLY A CA 1
ATOM 619 C C . GLY A 1 84 ? 21.598 -11.939 -24.207 1.00 80.31 84 GLY A C 1
ATOM 620 O O . GLY A 1 84 ? 22.057 -11.315 -25.169 1.00 80.31 84 GLY A O 1
ATOM 621 N N . LEU A 1 85 ? 21.106 -11.333 -23.121 1.00 83.75 85 LEU A N 1
ATOM 622 C CA . LEU A 1 85 ? 21.194 -9.892 -22.896 1.00 83.75 85 LEU A CA 1
ATOM 623 C C . LEU A 1 85 ? 22.347 -9.534 -21.943 1.00 83.75 85 LEU A C 1
ATOM 625 O O . LEU A 1 85 ? 22.601 -10.242 -20.976 1.00 83.75 85 LEU A O 1
ATOM 629 N N . PRO A 1 86 ? 23.091 -8.445 -22.209 1.00 87.19 86 PRO A N 1
ATOM 630 C CA . PRO A 1 86 ? 23.977 -7.849 -21.217 1.00 87.19 86 PRO A CA 1
ATOM 631 C C . PRO A 1 86 ? 23.172 -7.234 -20.065 1.00 87.19 86 PRO A C 1
ATOM 633 O O . PRO A 1 86 ? 22.212 -6.508 -20.320 1.00 87.19 86 PRO A O 1
ATOM 636 N N . GLU A 1 87 ? 23.658 -7.397 -18.836 1.00 84.69 87 GLU A N 1
ATOM 637 C CA . GLU A 1 87 ? 23.041 -6.908 -17.587 1.00 84.69 87 GLU A CA 1
ATOM 638 C C . GLU A 1 87 ? 22.609 -5.429 -17.641 1.00 84.69 87 GLU A C 1
ATOM 640 O O . GLU A 1 87 ? 21.547 -5.047 -17.159 1.00 84.69 87 GLU A O 1
ATOM 645 N N . LYS A 1 88 ? 23.390 -4.567 -18.305 1.00 81.88 88 LYS A N 1
ATOM 646 C CA . LYS A 1 88 ? 23.030 -3.149 -18.461 1.00 81.88 88 LYS A CA 1
ATOM 647 C C . LYS A 1 88 ? 21.739 -2.948 -19.270 1.00 81.88 88 LYS A C 1
ATOM 649 O O . LYS A 1 88 ? 20.936 -2.086 -18.924 1.00 81.88 88 LYS A O 1
ATOM 654 N N . ILE A 1 89 ? 21.572 -3.713 -20.350 1.00 83.56 89 ILE A N 1
ATOM 655 C CA . ILE A 1 89 ? 20.393 -3.636 -21.227 1.00 83.56 89 ILE A CA 1
ATOM 656 C C . ILE A 1 89 ? 19.188 -4.238 -20.508 1.00 83.56 89 ILE A C 1
ATOM 658 O O . ILE A 1 89 ? 18.087 -3.704 -20.574 1.00 83.56 89 ILE A O 1
ATOM 662 N N . GLU A 1 90 ? 19.415 -5.329 -19.790 1.00 83.38 90 GLU A N 1
ATOM 663 C CA . GLU A 1 90 ? 18.402 -5.991 -18.985 1.00 83.38 90 GLU A CA 1
ATOM 664 C C . GLU A 1 90 ? 17.824 -5.063 -17.903 1.00 83.38 90 GLU A C 1
ATOM 666 O O . GLU A 1 90 ? 16.608 -4.869 -17.839 1.00 83.38 90 GLU A O 1
ATOM 671 N N . GLY A 1 91 ? 18.685 -4.360 -17.161 1.00 84.62 91 GLY A N 1
ATOM 672 C CA . GLY A 1 91 ? 18.244 -3.369 -16.180 1.00 84.62 91 GLY A CA 1
ATOM 673 C C . GLY A 1 91 ? 17.455 -2.209 -16.801 1.00 84.62 91 GLY A C 1
ATOM 674 O O . GLY A 1 91 ? 16.490 -1.725 -16.213 1.00 84.62 91 GLY A O 1
ATOM 675 N N . GLU A 1 92 ? 17.814 -1.748 -18.003 1.00 87.75 92 GLU A N 1
ATOM 676 C CA . GLU A 1 92 ? 17.041 -0.719 -18.720 1.00 87.75 92 GLU A CA 1
ATOM 677 C C . GLU A 1 92 ? 15.648 -1.226 -19.131 1.00 87.75 92 GLU A C 1
ATOM 679 O O . GLU A 1 92 ? 14.664 -0.495 -18.978 1.00 87.75 92 GLU A O 1
ATOM 684 N N . ILE A 1 93 ? 15.542 -2.486 -19.567 1.00 87.25 93 ILE A N 1
ATOM 685 C CA . ILE A 1 93 ? 14.262 -3.134 -19.881 1.00 87.25 93 ILE A CA 1
ATOM 686 C C . ILE A 1 93 ? 13.390 -3.233 -18.626 1.00 87.25 93 ILE A C 1
ATOM 688 O O . ILE A 1 93 ? 12.228 -2.820 -18.655 1.00 87.25 93 ILE A O 1
ATOM 692 N N . PHE A 1 94 ? 13.934 -3.725 -17.509 1.00 89.94 94 PHE A N 1
ATOM 693 C CA . PHE A 1 94 ? 13.159 -3.875 -16.278 1.00 89.94 94 PHE A CA 1
ATOM 694 C C . PHE A 1 94 ? 12.714 -2.536 -15.684 1.00 89.94 94 PHE A C 1
ATOM 696 O O . PHE A 1 94 ? 11.577 -2.441 -15.223 1.00 89.94 94 PHE A O 1
ATOM 703 N N . ARG A 1 95 ? 13.527 -1.473 -15.776 1.00 90.81 95 ARG A N 1
ATOM 704 C CA . ARG A 1 95 ? 13.099 -0.108 -15.406 1.00 90.81 95 ARG A CA 1
ATOM 705 C C . ARG A 1 95 ? 11.933 0.375 -16.260 1.00 90.81 95 ARG A C 1
ATOM 707 O O . ARG A 1 95 ? 10.968 0.919 -15.724 1.00 90.81 95 ARG A O 1
ATOM 714 N N . GLY A 1 96 ? 12.008 0.178 -17.578 1.00 86.75 96 GLY A N 1
ATOM 715 C CA . GLY A 1 96 ? 10.924 0.525 -18.498 1.00 86.75 96 GLY A CA 1
ATOM 716 C C . GLY A 1 96 ? 9.621 -0.186 -18.127 1.00 86.75 96 GLY A C 1
ATOM 717 O O . GLY A 1 96 ? 8.596 0.463 -17.917 1.00 86.75 96 GLY A O 1
ATOM 718 N N . LEU A 1 97 ? 9.692 -1.504 -17.930 1.00 88.94 97 LEU A N 1
ATOM 719 C CA . LEU A 1 97 ? 8.549 -2.320 -17.517 1.00 88.94 97 LEU A CA 1
ATOM 720 C C . LEU A 1 97 ? 7.990 -1.896 -16.155 1.00 88.94 97 LEU A C 1
ATOM 722 O O . LEU A 1 97 ? 6.775 -1.774 -16.005 1.00 88.94 97 LEU A O 1
ATOM 726 N N . ALA A 1 98 ? 8.847 -1.629 -15.169 1.00 91.88 98 ALA A N 1
ATOM 727 C CA . ALA A 1 98 ? 8.416 -1.195 -13.844 1.00 91.88 98 ALA A CA 1
ATOM 728 C C . ALA A 1 98 ? 7.664 0.147 -13.898 1.00 91.88 98 ALA A C 1
ATOM 730 O O . ALA A 1 98 ? 6.636 0.294 -13.235 1.00 91.88 98 ALA A O 1
ATOM 731 N N . ARG A 1 99 ? 8.103 1.098 -14.738 1.00 92.75 99 ARG A N 1
ATOM 732 C CA . ARG A 1 99 ? 7.392 2.373 -14.958 1.00 92.75 99 ARG A CA 1
ATOM 733 C C . ARG A 1 99 ? 6.033 2.169 -15.621 1.00 92.75 99 ARG A C 1
ATOM 735 O O . ARG A 1 99 ? 5.046 2.739 -15.160 1.00 92.75 99 ARG A O 1
ATOM 742 N N . GLU A 1 100 ? 5.960 1.338 -16.659 1.00 89.12 100 GLU A N 1
ATOM 743 C CA . GLU A 1 100 ? 4.692 1.031 -17.332 1.00 89.12 100 GLU A CA 1
ATOM 744 C C . GLU A 1 100 ? 3.689 0.345 -16.401 1.00 89.12 100 GLU A C 1
ATOM 746 O O . GLU A 1 100 ? 2.500 0.678 -16.405 1.00 89.12 100 GLU A O 1
ATOM 751 N N . VAL A 1 101 ? 4.165 -0.600 -15.585 1.00 92.06 101 VAL A N 1
ATOM 752 C CA . VAL A 1 101 ? 3.341 -1.271 -14.577 1.00 92.06 101 VAL A CA 1
ATOM 753 C C . VAL A 1 101 ? 2.868 -0.265 -13.536 1.00 92.06 101 VAL A C 1
ATOM 755 O O . VAL A 1 101 ? 1.673 -0.225 -13.261 1.00 92.06 101 VAL A O 1
ATOM 758 N N . ASN A 1 102 ? 3.755 0.581 -13.003 1.00 93.62 102 ASN A N 1
ATOM 759 C CA . ASN A 1 102 ? 3.410 1.583 -11.992 1.00 93.62 102 ASN A CA 1
ATOM 760 C C . ASN A 1 102 ? 2.330 2.565 -12.483 1.00 93.62 102 ASN A C 1
ATOM 762 O O . ASN A 1 102 ? 1.373 2.834 -11.757 1.00 93.62 102 ASN A O 1
ATOM 766 N N . ALA A 1 103 ? 2.409 3.002 -13.745 1.00 90.50 103 ALA A N 1
ATOM 767 C CA . ALA A 1 103 ? 1.413 3.884 -14.360 1.00 90.50 103 ALA A CA 1
ATOM 768 C C . ALA A 1 103 ? 0.007 3.253 -14.437 1.00 90.50 103 ALA A C 1
ATOM 770 O O . ALA A 1 103 ? -1.003 3.954 -14.472 1.00 90.50 103 ALA A O 1
ATOM 771 N N . LYS A 1 104 ? -0.074 1.917 -14.459 1.00 92.38 104 LYS A N 1
ATOM 772 C CA . LYS A 1 104 ? -1.334 1.154 -14.497 1.00 92.38 104 LYS A CA 1
ATOM 773 C C . LYS A 1 104 ? -1.690 0.527 -13.152 1.00 92.38 104 LYS A C 1
ATOM 775 O O . LYS A 1 104 ? -2.767 -0.052 -13.015 1.00 92.38 104 LYS A O 1
ATOM 780 N N . LEU A 1 105 ? -0.808 0.618 -12.161 1.00 91.81 105 LEU A N 1
ATOM 781 C CA . LEU A 1 105 ? -0.935 -0.132 -10.921 1.00 91.81 105 LEU A CA 1
ATOM 782 C C . LEU A 1 105 ? -2.137 0.356 -10.119 1.00 91.81 105 LEU A C 1
ATOM 784 O O . LEU A 1 105 ? -2.995 -0.446 -9.767 1.00 91.81 105 LEU A O 1
ATOM 788 N N . ARG A 1 106 ? -2.257 1.673 -9.920 1.00 91.88 106 ARG A N 1
ATOM 789 C CA . ARG A 1 106 ? -3.385 2.286 -9.205 1.00 91.88 106 ARG A CA 1
ATOM 790 C C . ARG A 1 106 ? -4.758 1.856 -9.758 1.00 91.88 106 ARG A C 1
ATOM 792 O O . ARG A 1 106 ? -5.520 1.276 -8.985 1.00 91.88 106 ARG A O 1
ATOM 799 N N . PRO A 1 107 ? -5.091 2.046 -11.053 1.00 90.75 107 PRO A N 1
ATOM 800 C CA . PRO A 1 107 ? -6.402 1.650 -11.574 1.00 90.75 107 PRO A CA 1
ATOM 801 C C . PRO A 1 107 ? -6.628 0.132 -11.550 1.00 90.75 107 PRO A C 1
ATOM 803 O O . PRO A 1 107 ? -7.764 -0.319 -11.412 1.00 90.75 107 PRO A O 1
ATOM 806 N N . CYS A 1 108 ? -5.571 -0.678 -11.659 1.00 92.25 108 CYS A N 1
ATOM 807 C CA . CYS A 1 108 ? -5.681 -2.126 -11.486 1.00 92.25 108 CYS A CA 1
ATOM 808 C C . CYS A 1 108 ? -6.025 -2.501 -10.039 1.00 92.25 108 CYS A C 1
ATOM 810 O O . CYS A 1 108 ? -6.899 -3.341 -9.827 1.00 92.25 108 CYS A O 1
ATOM 812 N N . LEU A 1 109 ? -5.389 -1.861 -9.055 1.00 92.56 109 LEU A N 1
ATOM 813 C CA . LEU A 1 109 ? -5.668 -2.096 -7.640 1.00 92.56 109 LEU A CA 1
ATOM 814 C C . LEU A 1 109 ? -7.083 -1.643 -7.271 1.00 92.56 109 LEU A C 1
ATOM 816 O O . LEU A 1 109 ? -7.809 -2.406 -6.644 1.00 92.56 109 LEU A O 1
ATOM 820 N N . GLN A 1 110 ? -7.539 -0.486 -7.758 1.00 93.12 110 GLN A N 1
ATOM 821 C CA . GLN A 1 110 ? -8.915 -0.004 -7.541 1.00 93.12 110 GLN A CA 1
ATOM 822 C C . GLN A 1 110 ? -10.002 -1.005 -7.967 1.00 93.12 110 GLN A C 1
ATOM 824 O O . GLN A 1 110 ? -11.116 -0.970 -7.453 1.00 93.12 110 GLN A O 1
ATOM 829 N N . ARG A 1 111 ? -9.703 -1.919 -8.899 1.00 93.19 111 ARG A N 1
ATOM 830 C CA . ARG A 1 111 ? -10.648 -2.964 -9.325 1.00 93.19 111 ARG A CA 1
ATOM 831 C C . ARG A 1 111 ? -10.726 -4.150 -8.367 1.00 93.19 111 ARG A C 1
ATOM 833 O O . ARG A 1 111 ? -11.695 -4.901 -8.441 1.00 93.19 111 ARG A O 1
ATOM 840 N N . CYS A 1 112 ? -9.715 -4.363 -7.526 1.00 92.75 112 CYS A N 1
ATOM 841 C CA . CYS A 1 112 ? -9.623 -5.533 -6.651 1.00 92.75 112 CYS A CA 1
ATOM 842 C C . CYS A 1 112 ? -9.574 -5.206 -5.152 1.00 92.75 112 CYS A C 1
ATOM 844 O O . CYS A 1 112 ? -9.741 -6.120 -4.347 1.00 92.75 112 CYS A O 1
ATOM 846 N N . MET A 1 113 ? -9.386 -3.942 -4.763 1.00 92.31 113 MET A N 1
ATOM 847 C CA . MET A 1 113 ? -9.413 -3.505 -3.366 1.00 92.31 113 MET A CA 1
ATOM 848 C C . MET A 1 113 ? -10.331 -2.303 -3.160 1.00 92.31 113 MET A C 1
ATOM 850 O O . MET A 1 113 ? -10.582 -1.534 -4.084 1.00 92.31 113 MET A O 1
ATOM 854 N N . SER A 1 114 ? -10.833 -2.139 -1.933 1.00 91.88 114 SER A N 1
ATOM 855 C CA . SER A 1 114 ? -11.589 -0.939 -1.575 1.00 91.88 114 SER A CA 1
ATOM 856 C C . SER A 1 114 ? -10.679 0.291 -1.537 1.00 91.88 114 SER A C 1
ATOM 858 O O . SER A 1 114 ? -9.476 0.185 -1.289 1.00 91.88 114 SER A O 1
ATOM 860 N N . GLU A 1 115 ? -11.271 1.471 -1.725 1.00 91.00 115 GLU A N 1
ATOM 861 C CA . GLU A 1 115 ? -10.560 2.756 -1.646 1.00 91.00 115 GLU A CA 1
ATOM 862 C C . GLU A 1 115 ? -9.846 2.953 -0.297 1.00 91.00 115 GLU A C 1
ATOM 864 O O . GLU A 1 115 ? -8.780 3.559 -0.248 1.00 91.00 115 GLU A O 1
ATOM 869 N N . ASP A 1 116 ? -10.367 2.381 0.796 1.00 91.00 116 ASP A N 1
ATOM 870 C CA . ASP A 1 116 ? -9.697 2.414 2.102 1.00 91.00 116 ASP A CA 1
ATOM 871 C C . ASP A 1 116 ? -8.364 1.656 2.091 1.00 91.00 116 ASP A C 1
ATOM 873 O O . ASP A 1 116 ? -7.353 2.166 2.574 1.00 91.00 116 ASP A O 1
ATOM 877 N N . TRP A 1 117 ? -8.342 0.448 1.521 1.00 92.00 117 TRP A N 1
ATOM 878 C CA . TRP A 1 117 ? -7.117 -0.346 1.418 1.00 92.00 117 TRP A CA 1
ATOM 879 C C . TRP A 1 117 ? -6.108 0.289 0.468 1.00 92.00 117 TRP A C 1
ATOM 881 O O . TRP A 1 117 ? -4.911 0.280 0.759 1.00 92.00 117 TRP A O 1
ATOM 891 N N . LEU A 1 118 ? -6.584 0.895 -0.621 1.00 92.56 118 LEU A N 1
ATOM 892 C CA . LEU A 1 118 ? -5.722 1.641 -1.527 1.00 92.56 118 LEU A CA 1
ATOM 893 C C . LEU A 1 118 ? -5.109 2.863 -0.836 1.00 92.56 118 LEU A C 1
ATOM 895 O O . LEU A 1 118 ? -3.902 3.067 -0.925 1.00 92.56 118 LEU A O 1
ATOM 899 N N . ALA A 1 119 ? -5.901 3.628 -0.083 1.00 90.56 119 ALA A N 1
ATOM 900 C CA . ALA A 1 119 ? -5.409 4.775 0.674 1.00 90.56 119 ALA A CA 1
ATOM 901 C C . ALA A 1 119 ? -4.385 4.375 1.753 1.00 90.56 119 ALA A C 1
ATOM 903 O O . ALA A 1 119 ? -3.428 5.114 2.000 1.00 90.56 119 ALA A O 1
ATOM 904 N N . ALA A 1 120 ? -4.561 3.208 2.384 1.00 91.81 120 ALA A N 1
ATOM 905 C CA . ALA A 1 120 ? -3.587 2.650 3.321 1.00 91.81 120 ALA A CA 1
ATOM 906 C C . ALA A 1 120 ? -2.281 2.254 2.620 1.00 91.81 120 ALA A C 1
ATOM 908 O O . ALA A 1 120 ? -1.199 2.532 3.136 1.00 91.81 120 ALA A O 1
ATOM 909 N N . LEU A 1 121 ? -2.374 1.633 1.441 1.00 92.50 121 LEU A N 1
ATOM 910 C CA . LEU A 1 121 ? -1.213 1.269 0.634 1.00 92.50 121 LEU A CA 1
ATOM 911 C C . LEU A 1 121 ? -0.447 2.512 0.165 1.00 92.50 121 LEU A C 1
ATOM 913 O O . LEU A 1 121 ? 0.772 2.553 0.286 1.00 92.50 121 LEU A O 1
ATOM 917 N N . GLU A 1 122 ? -1.153 3.542 -0.300 1.00 91.94 122 GLU A N 1
ATOM 918 C CA . GLU A 1 122 ? -0.565 4.838 -0.654 1.00 91.94 122 GLU A CA 1
ATOM 919 C C . GLU A 1 122 ? 0.158 5.474 0.532 1.00 91.94 122 GLU A C 1
ATOM 921 O O . GLU A 1 122 ? 1.277 5.950 0.385 1.00 91.94 122 GLU A O 1
ATOM 926 N N . ALA A 1 123 ? -0.445 5.447 1.724 1.00 91.50 123 ALA A N 1
ATOM 927 C CA . ALA A 1 123 ? 0.211 5.935 2.932 1.00 91.50 123 ALA A CA 1
ATOM 928 C C . ALA A 1 123 ? 1.480 5.131 3.263 1.00 91.50 123 ALA A C 1
ATOM 930 O O . ALA A 1 123 ? 2.483 5.710 3.663 1.00 91.50 123 ALA A O 1
ATOM 931 N N . LEU A 1 124 ? 1.473 3.808 3.085 1.00 91.06 124 LEU A N 1
ATOM 932 C CA . LEU A 1 124 ? 2.662 2.982 3.311 1.00 91.06 124 LEU A CA 1
ATOM 933 C C . LEU A 1 124 ? 3.789 3.308 2.324 1.00 91.06 124 LEU A C 1
ATOM 935 O O . LEU A 1 124 ? 4.946 3.403 2.742 1.00 91.06 124 LEU A O 1
ATOM 939 N N . LEU A 1 125 ? 3.441 3.490 1.049 1.00 91.12 125 LEU A N 1
ATOM 940 C CA . LEU A 1 125 ? 4.376 3.751 -0.046 1.00 91.12 125 LEU A CA 1
ATOM 941 C C . LEU A 1 125 ? 4.858 5.203 -0.112 1.00 91.12 125 LEU A C 1
ATOM 943 O O . LEU A 1 125 ? 5.880 5.446 -0.743 1.00 91.12 125 LEU A O 1
ATOM 947 N N . ASP A 1 126 ? 4.181 6.142 0.550 1.00 89.00 126 ASP A N 1
ATOM 948 C CA . ASP A 1 126 ? 4.588 7.547 0.616 1.00 89.00 126 ASP A CA 1
ATOM 949 C C . ASP A 1 126 ? 6.011 7.669 1.177 1.00 89.00 126 ASP A C 1
ATOM 951 O O . ASP A 1 126 ? 6.272 7.383 2.349 1.00 89.00 126 ASP A O 1
ATOM 955 N N . ASP A 1 127 ? 6.961 8.059 0.335 1.00 84.69 127 ASP A N 1
ATOM 956 C CA . ASP A 1 127 ? 8.365 8.186 0.688 1.00 84.69 127 ASP A CA 1
ATOM 957 C C . ASP A 1 127 ? 8.811 9.638 0.913 1.00 84.69 127 ASP A C 1
ATOM 959 O O . ASP A 1 127 ? 9.994 9.861 1.147 1.00 84.69 127 ASP A O 1
ATOM 963 N N . SER A 1 128 ? 7.882 10.596 0.997 1.00 84.06 128 SER A N 1
ATOM 964 C CA . SER A 1 128 ? 8.191 12.016 1.218 1.00 84.06 128 SER A CA 1
ATOM 965 C C . SER A 1 128 ? 9.033 12.301 2.477 1.00 84.06 128 SER A C 1
ATOM 967 O O . SER A 1 128 ? 8.959 11.586 3.478 1.00 84.06 128 SER A O 1
ATOM 969 N N . ASP A 1 129 ? 9.809 13.389 2.452 1.00 77.12 129 ASP A N 1
ATOM 970 C CA . ASP A 1 129 ? 10.683 13.833 3.557 1.00 77.12 129 ASP A CA 1
ATOM 971 C C . ASP A 1 129 ? 9.956 14.726 4.588 1.00 77.12 129 ASP A C 1
ATOM 973 O O . ASP A 1 129 ? 10.527 15.658 5.162 1.00 77.12 129 ASP A O 1
ATOM 977 N N . ALA A 1 130 ? 8.660 14.492 4.813 1.00 82.56 130 ALA A N 1
ATOM 978 C CA . ALA A 1 130 ? 7.871 15.320 5.720 1.00 82.56 130 ALA A CA 1
ATOM 979 C C . ALA A 1 130 ? 8.297 15.131 7.200 1.00 82.56 130 ALA A C 1
ATOM 981 O O . ALA A 1 130 ? 8.484 13.997 7.650 1.00 82.56 130 ALA A O 1
ATOM 982 N N . PRO A 1 131 ? 8.393 16.212 8.002 1.00 72.00 131 PRO A N 1
ATOM 983 C CA . PRO A 1 131 ? 8.892 16.160 9.382 1.00 72.00 131 PRO A CA 1
ATOM 984 C C . PRO A 1 131 ? 8.036 15.345 10.375 1.00 72.00 131 PRO A C 1
ATOM 986 O O . PRO A 1 131 ? 8.539 15.017 11.446 1.00 72.00 131 PRO A O 1
ATOM 989 N N . ASP A 1 132 ? 6.792 14.978 10.034 1.00 84.06 132 ASP A N 1
ATOM 990 C CA . ASP A 1 132 ? 5.936 14.065 10.823 1.00 84.06 132 ASP A CA 1
ATOM 991 C C . ASP A 1 132 ? 5.341 12.918 9.982 1.00 84.06 132 ASP A C 1
ATOM 993 O O . ASP A 1 132 ? 4.237 12.424 10.214 1.00 84.06 132 ASP A O 1
ATOM 997 N N . LYS A 1 133 ? 6.096 12.455 8.980 1.00 85.25 133 LYS A N 1
ATOM 998 C CA . LYS A 1 133 ? 5.667 11.392 8.058 1.00 85.25 133 LYS A CA 1
ATOM 999 C C . LYS A 1 133 ? 5.140 10.152 8.781 1.00 85.25 133 LYS A C 1
ATOM 1001 O O . LYS A 1 133 ? 4.130 9.580 8.393 1.00 85.25 133 LYS A O 1
ATOM 1006 N N . VAL A 1 134 ? 5.823 9.719 9.840 1.00 87.94 134 VAL A N 1
ATOM 1007 C CA . VAL A 1 134 ? 5.455 8.498 10.569 1.00 87.94 134 VAL A 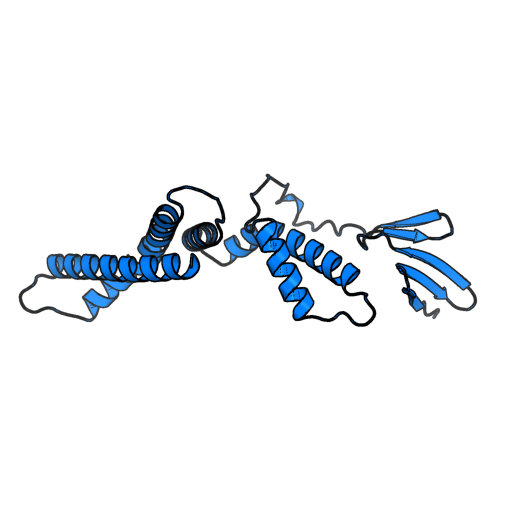CA 1
ATOM 1008 C C . VAL A 1 134 ? 4.114 8.663 11.286 1.00 87.94 134 VAL A C 1
ATOM 1010 O O . VAL A 1 134 ? 3.310 7.731 11.265 1.00 87.94 134 VAL A O 1
ATOM 1013 N N . GLY A 1 135 ? 3.864 9.823 11.903 1.00 89.94 135 GLY A N 1
ATOM 1014 C CA . GLY A 1 135 ? 2.584 10.135 12.540 1.00 89.94 135 GLY A CA 1
ATOM 1015 C C . GLY A 1 135 ? 1.447 10.147 11.522 1.00 89.94 135 GLY A C 1
ATOM 1016 O O . GLY A 1 135 ? 0.462 9.425 11.688 1.00 89.94 135 GLY A O 1
ATOM 1017 N N . ASP A 1 136 ? 1.643 10.862 10.414 1.00 90.12 136 ASP A N 1
ATOM 1018 C CA . ASP A 1 136 ? 0.658 10.963 9.335 1.00 90.12 136 ASP A CA 1
ATOM 1019 C C . A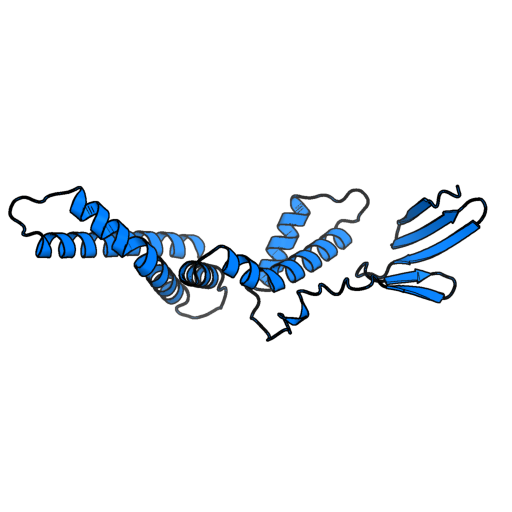SP A 1 136 ? 0.349 9.599 8.699 1.00 90.12 136 ASP A C 1
ATOM 1021 O O . ASP A 1 136 ? -0.818 9.254 8.486 1.00 90.12 136 ASP A O 1
ATOM 1025 N N . LYS A 1 137 ? 1.373 8.769 8.450 1.00 91.81 137 LYS A N 1
ATOM 1026 C CA . LYS A 1 137 ? 1.197 7.395 7.953 1.00 91.81 137 LYS A CA 1
ATOM 1027 C C . LYS A 1 137 ? 0.361 6.552 8.906 1.00 91.81 137 LYS A C 1
ATOM 1029 O O . LYS A 1 137 ? -0.573 5.878 8.469 1.00 91.81 137 LYS A O 1
ATOM 1034 N N . VAL A 1 138 ? 0.685 6.589 10.199 1.00 92.94 138 VAL A N 1
ATOM 1035 C CA . VAL A 1 138 ? -0.048 5.846 11.231 1.00 92.94 138 VAL A CA 1
ATOM 1036 C C . VAL A 1 138 ? -1.519 6.242 11.235 1.00 92.94 138 VAL A C 1
ATOM 1038 O O . VAL A 1 138 ? -2.370 5.355 11.218 1.00 92.94 138 VAL A O 1
ATOM 1041 N N . GLU A 1 139 ? -1.831 7.537 11.212 1.00 92.44 139 GLU A N 1
ATOM 1042 C CA . GLU A 1 139 ? -3.217 8.010 11.258 1.00 92.44 139 GLU A CA 1
ATOM 1043 C C . GLU A 1 139 ? -3.991 7.676 9.974 1.00 92.44 139 GLU A C 1
ATOM 1045 O O . GLU A 1 139 ? -5.138 7.225 10.046 1.00 92.44 139 GLU A O 1
ATOM 1050 N N . ARG A 1 140 ? -3.361 7.773 8.795 1.00 91.06 140 ARG A N 1
ATOM 1051 C CA . ARG A 1 140 ? -3.983 7.357 7.523 1.00 91.06 140 ARG A CA 1
ATOM 1052 C C . ARG A 1 140 ? -4.298 5.859 7.501 1.00 91.06 140 ARG A C 1
ATOM 1054 O O . ARG A 1 140 ? -5.410 5.468 7.144 1.00 91.06 140 ARG A O 1
ATOM 1061 N N . ILE A 1 141 ? -3.350 5.023 7.923 1.00 93.06 141 ILE A N 1
ATOM 1062 C CA . ILE A 1 141 ? -3.516 3.562 7.952 1.00 93.06 141 ILE A CA 1
ATOM 1063 C C . ILE A 1 141 ? -4.534 3.153 9.019 1.00 93.06 141 ILE A C 1
ATOM 1065 O O . ILE A 1 141 ? -5.389 2.306 8.757 1.00 93.06 141 ILE A O 1
ATOM 1069 N N . LYS A 1 142 ? -4.507 3.786 10.197 1.00 91.88 142 LYS A N 1
ATOM 1070 C CA . LYS A 1 142 ? -5.547 3.625 11.220 1.00 91.88 142 LYS A CA 1
ATOM 1071 C C . LYS A 1 142 ? -6.924 3.958 10.688 1.00 91.88 142 LYS A C 1
ATOM 1073 O O . LYS A 1 142 ? -7.849 3.211 10.967 1.00 91.88 142 LYS A O 1
ATOM 1078 N N . GLY A 1 143 ? -7.074 5.064 9.961 1.00 89.81 143 GLY A N 1
ATOM 1079 C CA . GLY A 1 143 ? -8.360 5.463 9.395 1.00 89.81 143 GLY A CA 1
ATOM 1080 C C . GLY A 1 143 ? -8.933 4.376 8.486 1.00 89.81 143 GLY A C 1
ATOM 1081 O O . GLY A 1 143 ? -10.090 3.987 8.639 1.00 89.81 143 GLY A O 1
ATOM 1082 N N . ALA A 1 144 ? -8.101 3.827 7.598 1.00 90.88 144 ALA A N 1
ATOM 1083 C CA . ALA A 1 144 ? -8.489 2.737 6.707 1.00 90.88 144 ALA A CA 1
ATOM 1084 C C . ALA A 1 144 ? -8.834 1.439 7.461 1.00 90.88 144 ALA A C 1
ATOM 1086 O O . ALA A 1 144 ? -9.895 0.853 7.246 1.00 90.88 144 ALA A O 1
ATOM 1087 N N . ILE A 1 145 ? -7.969 1.012 8.386 1.00 90.69 145 ILE A N 1
ATOM 1088 C CA . ILE A 1 145 ? -8.163 -0.210 9.182 1.00 90.69 145 ILE A CA 1
ATOM 1089 C C . ILE A 1 145 ? -9.356 -0.067 10.128 1.00 90.69 145 ILE A C 1
ATOM 1091 O O . ILE A 1 145 ? -10.146 -0.992 10.269 1.00 90.69 145 ILE A O 1
ATOM 1095 N N . GLY A 1 146 ? -9.529 1.092 10.754 1.00 89.44 146 GLY A N 1
ATOM 1096 C CA . GLY A 1 146 ? -10.632 1.377 11.662 1.00 89.44 146 GLY A CA 1
ATOM 1097 C C . GLY A 1 146 ? -11.982 1.235 10.966 1.00 89.44 146 GLY A C 1
ATOM 1098 O O . GLY A 1 146 ? -12.865 0.558 11.485 1.00 89.44 146 GLY A O 1
ATOM 1099 N N . ARG A 1 147 ? -12.120 1.780 9.751 1.00 86.38 147 ARG A N 1
ATOM 1100 C CA . ARG A 1 147 ? -13.360 1.664 8.967 1.00 86.38 147 ARG A CA 1
ATOM 1101 C C . ARG A 1 147 ? -13.670 0.233 8.525 1.00 86.38 147 ARG A C 1
ATOM 1103 O O . ARG A 1 147 ? -14.834 -0.142 8.483 1.00 86.38 147 ARG A O 1
ATOM 1110 N N . GLN A 1 148 ? -12.650 -0.559 8.197 1.00 90.88 148 GLN A N 1
ATOM 1111 C CA . GLN A 1 148 ? -12.838 -1.893 7.610 1.00 90.88 148 GLN A CA 1
ATOM 1112 C C . GLN A 1 148 ? -12.812 -3.035 8.638 1.00 90.88 148 GLN A C 1
ATOM 1114 O O . GLN A 1 148 ? -13.410 -4.082 8.406 1.00 90.88 148 GLN A O 1
ATOM 1119 N N . ILE A 1 149 ? -12.109 -2.865 9.761 1.00 92.12 149 ILE A N 1
ATOM 1120 C CA . ILE A 1 149 ? -11.812 -3.940 10.722 1.00 92.12 149 ILE A CA 1
ATOM 1121 C C . ILE A 1 149 ? -12.390 -3.646 12.103 1.00 92.12 149 ILE A C 1
ATOM 1123 O O . ILE A 1 149 ? -12.878 -4.574 12.747 1.00 92.12 149 ILE A O 1
ATOM 1127 N N . ALA A 1 150 ? -12.367 -2.396 12.580 1.00 90.62 150 ALA A N 1
ATOM 1128 C CA . ALA A 1 150 ? -12.756 -2.131 13.963 1.00 90.62 150 ALA A CA 1
ATOM 1129 C C . ALA A 1 150 ? -14.240 -2.429 14.214 1.00 90.62 150 ALA A C 1
ATOM 1131 O O . ALA A 1 150 ? -14.561 -3.041 15.233 1.00 90.62 150 ALA A O 1
ATOM 1132 N N . ASP A 1 151 ? -15.143 -2.045 13.302 1.00 89.12 151 ASP A N 1
ATOM 1133 C CA . ASP A 1 151 ? -16.586 -2.287 13.470 1.00 89.12 151 ASP A CA 1
ATOM 1134 C C . ASP A 1 151 ? -16.914 -3.794 13.438 1.00 89.12 151 ASP A C 1
ATOM 1136 O O . ASP A 1 151 ? -17.493 -4.280 14.416 1.00 89.12 151 ASP A O 1
ATOM 1140 N N . PRO A 1 152 ? -16.491 -4.577 12.417 1.00 92.69 152 PRO A N 1
ATOM 1141 C CA . PRO A 1 152 ? -16.760 -6.016 12.388 1.00 92.69 152 PRO A CA 1
ATOM 1142 C C . PRO A 1 152 ? -16.119 -6.772 13.554 1.00 92.69 152 PRO A C 1
ATOM 1144 O O . PRO A 1 152 ? -16.725 -7.693 14.096 1.00 92.69 152 PRO A O 1
ATOM 1147 N N . LEU A 1 153 ? -14.908 -6.380 13.969 1.00 91.94 153 LEU A N 1
ATOM 1148 C CA . LEU A 1 153 ? -14.219 -7.026 15.083 1.00 91.94 153 LEU A CA 1
ATOM 1149 C C . LEU A 1 153 ? -14.897 -6.716 16.419 1.00 91.94 153 LEU A C 1
ATOM 1151 O O . LEU A 1 153 ? -15.055 -7.613 17.239 1.00 91.94 153 LEU A O 1
ATOM 1155 N N . THR A 1 154 ? -15.335 -5.471 16.626 1.00 93.19 154 THR A N 1
ATOM 1156 C CA . THR A 1 154 ? -16.088 -5.088 17.830 1.00 93.19 154 THR A CA 1
ATOM 1157 C C . THR A 1 154 ? -17.388 -5.879 17.923 1.00 93.19 154 THR A C 1
ATOM 1159 O O . THR A 1 154 ? -17.665 -6.450 18.972 1.00 93.19 154 THR A O 1
ATOM 1162 N N . ALA A 1 155 ? -18.153 -5.956 16.828 1.00 91.69 155 ALA A N 1
ATOM 1163 C CA . ALA A 1 155 ? -19.394 -6.726 16.782 1.00 91.69 155 ALA A CA 1
ATOM 1164 C C . ALA A 1 155 ? -19.137 -8.216 17.055 1.00 91.69 155 ALA A C 1
ATOM 1166 O O . ALA A 1 155 ? -19.756 -8.800 17.935 1.00 91.69 155 ALA A O 1
ATOM 1167 N N . SER A 1 156 ? -18.141 -8.805 16.386 1.00 94.25 156 SER A N 1
ATOM 1168 C CA . SER A 1 156 ? -17.790 -10.214 16.578 1.00 94.25 156 SER A CA 1
ATOM 1169 C C . SER A 1 156 ? -17.302 -10.531 17.994 1.00 94.25 156 SER A C 1
ATOM 1171 O O . SER A 1 156 ? -17.511 -11.650 18.452 1.00 94.25 156 SER A O 1
ATOM 1173 N N . LEU A 1 157 ? -16.613 -9.607 18.670 1.00 92.50 157 LEU A N 1
ATOM 1174 C CA . LEU A 1 157 ? -16.196 -9.793 20.063 1.00 92.50 157 LEU A CA 1
ATOM 1175 C C . LEU A 1 157 ? -17.383 -9.672 21.016 1.00 92.50 157 LEU A C 1
ATOM 1177 O O . LEU A 1 157 ? -17.500 -10.492 21.919 1.00 92.50 157 LEU A O 1
ATOM 1181 N N . ASN A 1 158 ? -18.269 -8.706 20.772 1.00 91.75 158 ASN A N 1
ATOM 1182 C CA . ASN A 1 158 ? -19.489 -8.510 21.548 1.00 91.75 158 ASN A CA 1
ATOM 1183 C C . ASN A 1 158 ? -20.446 -9.709 21.445 1.00 91.75 158 ASN A C 1
ATOM 1185 O O . ASN A 1 158 ? -21.117 -10.037 22.410 1.00 91.75 158 ASN A O 1
ATOM 1189 N N . ASP A 1 159 ? -20.490 -10.386 20.296 1.00 93.00 159 ASP A N 1
ATOM 1190 C CA . ASP A 1 159 ? -21.320 -11.585 20.112 1.00 93.00 159 ASP A CA 1
ATOM 1191 C C . ASP A 1 159 ? -20.722 -12.842 20.773 1.00 93.00 159 ASP A C 1
ATOM 1193 O O . ASP A 1 159 ? -21.433 -13.814 21.030 1.00 93.00 159 ASP A O 1
ATOM 1197 N N . GLN A 1 160 ? -19.404 -12.867 20.999 1.00 94.81 160 GLN A N 1
ATOM 1198 C CA . GLN A 1 160 ? -18.686 -14.049 21.495 1.00 94.81 160 GLN A CA 1
ATOM 1199 C C . GLN A 1 160 ? -18.348 -13.989 22.983 1.00 94.81 160 GLN A C 1
ATOM 1201 O O . GLN A 1 160 ? -18.165 -15.034 23.611 1.00 94.81 160 GLN A O 1
ATOM 1206 N N . ILE A 1 161 ? -18.202 -12.790 23.534 1.00 90.81 161 ILE A N 1
ATOM 1207 C CA . ILE A 1 161 ? -17.805 -12.564 24.917 1.00 90.81 161 ILE A CA 1
ATOM 1208 C C . ILE A 1 161 ? -18.956 -11.820 25.577 1.00 90.81 161 ILE A C 1
ATOM 1210 O O . ILE A 1 161 ? -19.248 -10.707 25.170 1.00 90.81 161 ILE A O 1
ATOM 1214 N N . ASP A 1 162 ? -19.564 -12.453 26.578 1.00 91.12 162 ASP A N 1
ATOM 1215 C CA . ASP A 1 162 ? -20.573 -11.856 27.453 1.00 91.12 162 ASP A CA 1
ATOM 1216 C C . ASP A 1 162 ? -19.911 -11.552 28.801 1.00 91.12 162 ASP A C 1
ATOM 1218 O O . ASP A 1 162 ? -19.342 -12.448 29.442 1.00 91.12 162 ASP A O 1
ATOM 1222 N N . ILE A 1 163 ? -19.918 -10.284 29.211 1.00 87.75 163 ILE A N 1
ATOM 1223 C CA . ILE A 1 163 ? -19.367 -9.832 30.487 1.00 87.75 163 ILE A CA 1
ATOM 1224 C C . ILE A 1 163 ? -20.504 -9.719 31.511 1.00 87.75 163 ILE A C 1
ATOM 1226 O O . ILE A 1 163 ? -21.248 -8.730 31.511 1.00 87.75 163 ILE A O 1
ATOM 1230 N N . PRO A 1 164 ? -20.590 -10.651 32.486 1.00 82.25 164 PRO A N 1
ATOM 1231 C CA . PRO A 1 164 ? -21.597 -10.569 33.531 1.00 82.25 164 PRO A CA 1
ATOM 1232 C C . PRO A 1 164 ? -21.480 -9.225 34.251 1.00 82.25 164 PRO A C 1
ATOM 1234 O O . PRO A 1 164 ? -20.374 -8.816 34.603 1.00 82.25 164 PRO A O 1
ATOM 1237 N N . VAL A 1 165 ? -22.620 -8.585 34.535 1.00 85.88 165 VAL A N 1
ATOM 1238 C CA . VAL A 1 165 ? -22.764 -7.282 35.231 1.00 85.88 165 VAL A CA 1
ATOM 1239 C C . VAL A 1 165 ? -22.728 -6.049 34.315 1.00 85.88 165 VAL A C 1
ATOM 1241 O O . VAL A 1 165 ? -23.218 -4.993 34.722 1.00 85.88 165 VAL A O 1
ATOM 1244 N N . ILE A 1 166 ? -22.242 -6.148 33.076 1.00 87.88 166 ILE A N 1
ATOM 1245 C CA . ILE A 1 166 ? -22.242 -5.020 32.134 1.00 87.88 166 ILE A CA 1
ATOM 1246 C C . ILE A 1 166 ? -23.422 -5.178 31.167 1.00 87.88 166 ILE A C 1
ATOM 1248 O O . ILE A 1 166 ? -23.657 -6.249 30.635 1.00 87.88 166 ILE A O 1
ATOM 1252 N N . GLY A 1 167 ? -24.214 -4.121 30.962 1.00 89.31 167 GLY A N 1
ATOM 1253 C CA . GLY A 1 167 ? -25.269 -4.153 29.942 1.00 89.31 167 GLY A CA 1
ATOM 1254 C C . GLY A 1 167 ? -24.682 -4.083 28.528 1.00 89.31 167 GLY A C 1
ATOM 1255 O O . GLY A 1 167 ? -23.683 -3.390 28.327 1.00 89.31 167 GLY A O 1
ATOM 1256 N N . GLU A 1 168 ? -25.351 -4.693 27.547 1.00 86.19 168 GLU A N 1
ATOM 1257 C CA . GLU A 1 168 ? -24.901 -4.810 26.143 1.00 86.19 168 GLU A CA 1
ATOM 1258 C C . GLU A 1 168 ? -24.351 -3.492 25.554 1.00 86.19 168 GLU A C 1
ATOM 1260 O O . GLU A 1 168 ? -23.296 -3.443 24.926 1.00 86.19 168 GLU A O 1
ATOM 1265 N N . GLY A 1 169 ? -25.017 -2.359 25.809 1.00 87.44 169 GLY A N 1
ATOM 1266 C CA . GLY A 1 169 ? -24.574 -1.059 25.289 1.00 87.44 169 GLY A CA 1
ATOM 1267 C C . GLY A 1 169 ? -23.300 -0.493 25.940 1.00 87.44 169 GLY A C 1
ATOM 1268 O O . GLY A 1 169 ? -22.673 0.414 25.386 1.00 87.44 169 GLY A O 1
ATOM 1269 N N . ALA A 1 170 ? -22.932 -0.946 27.137 1.00 90.81 170 ALA A N 1
ATOM 1270 C CA . ALA A 1 170 ? -21.665 -0.602 27.786 1.00 90.81 170 ALA A CA 1
ATOM 1271 C C . ALA A 1 170 ? -20.553 -1.578 27.375 1.00 90.81 170 ALA A C 1
ATOM 1273 O O . ALA A 1 170 ? -19.413 -1.154 27.188 1.00 90.81 170 ALA A O 1
ATOM 1274 N N . GLU A 1 171 ? -20.903 -2.840 27.157 1.00 90.38 171 GLU A N 1
ATOM 1275 C CA . GLU A 1 171 ? -20.013 -3.877 26.647 1.00 90.38 171 GLU A CA 1
ATOM 1276 C C . GLU A 1 171 ? -19.511 -3.563 25.232 1.00 90.38 171 GLU A C 1
ATOM 1278 O O . GLU A 1 171 ? -18.301 -3.487 25.015 1.00 90.38 171 GLU A O 1
ATOM 1283 N N . ALA A 1 172 ? -20.408 -3.199 24.311 1.00 89.62 172 ALA A N 1
ATOM 1284 C CA . ALA A 1 172 ? -20.027 -2.793 22.957 1.00 89.62 172 ALA A CA 1
ATOM 1285 C C . ALA A 1 172 ? -19.055 -1.597 22.955 1.00 89.62 172 ALA A C 1
ATOM 1287 O O . ALA A 1 172 ? -18.107 -1.542 22.170 1.00 89.62 172 ALA A O 1
ATOM 1288 N N . ARG A 1 173 ? -19.247 -0.637 23.874 1.00 92.38 173 ARG A N 1
ATOM 1289 C CA . ARG A 1 173 ? -18.339 0.511 24.049 1.00 92.38 173 ARG A CA 1
ATOM 1290 C C . ARG A 1 173 ? -16.981 0.095 24.607 1.00 92.38 173 ARG A C 1
ATOM 1292 O O . ARG A 1 173 ? -15.964 0.648 24.188 1.00 92.38 173 ARG A O 1
ATOM 1299 N N . LEU A 1 174 ? -16.958 -0.863 25.532 1.00 93.25 174 LEU A N 1
ATOM 1300 C CA . LEU A 1 174 ? -15.725 -1.414 26.080 1.00 93.25 174 LEU A CA 1
ATOM 1301 C C . LEU A 1 174 ? -14.936 -2.154 24.996 1.00 93.25 174 LEU A C 1
ATOM 1303 O O . LEU A 1 174 ? -13.763 -1.840 24.790 1.00 93.25 174 LEU A O 1
ATOM 1307 N N . PHE A 1 175 ? -15.571 -3.073 24.264 1.00 94.31 175 PHE A N 1
ATOM 1308 C CA . PHE A 1 175 ? -14.911 -3.798 23.179 1.00 94.31 175 PHE A CA 1
ATOM 1309 C C . PHE A 1 175 ? -14.426 -2.861 22.088 1.00 94.31 175 PHE A C 1
ATOM 1311 O O . PHE A 1 175 ? -13.293 -3.016 21.639 1.00 94.31 175 PHE A O 1
ATOM 1318 N N . ARG A 1 176 ? -15.207 -1.831 21.739 1.00 94.31 176 ARG A N 1
ATOM 1319 C CA . ARG A 1 176 ? -14.761 -0.811 20.791 1.00 94.31 176 ARG A CA 1
ATOM 1320 C C . ARG A 1 176 ? -13.459 -0.157 21.236 1.00 94.31 176 ARG A C 1
ATOM 1322 O O . ARG A 1 176 ? -12.499 -0.115 20.476 1.00 94.31 176 ARG A O 1
ATOM 1329 N N . ALA A 1 177 ? -13.410 0.310 22.483 1.00 93.56 177 ALA A N 1
ATOM 1330 C CA . ALA A 1 177 ? -12.228 0.966 23.029 1.00 93.56 177 ALA A CA 1
ATOM 1331 C C . ALA A 1 177 ? -11.009 0.029 23.072 1.00 93.56 177 ALA A C 1
ATOM 1333 O O . ALA A 1 177 ? -9.890 0.460 22.791 1.00 93.56 177 ALA A O 1
ATOM 1334 N N . VAL A 1 178 ? -11.215 -1.250 23.403 1.00 94.12 178 VAL A N 1
ATOM 1335 C CA . VAL A 1 178 ? -10.150 -2.264 23.400 1.00 94.12 178 VAL A CA 1
ATOM 1336 C C . VAL A 1 178 ? -9.645 -2.514 21.980 1.00 94.12 178 VAL A C 1
ATOM 1338 O O . VAL A 1 178 ? -8.438 -2.455 21.754 1.00 94.12 178 VAL A O 1
ATOM 1341 N N . VAL A 1 179 ? -10.547 -2.743 21.024 1.00 95.31 179 VAL A N 1
ATOM 1342 C CA . VAL A 1 179 ? -10.215 -2.963 19.611 1.00 95.31 179 VAL A CA 1
ATOM 1343 C C . VAL A 1 179 ? -9.445 -1.775 19.049 1.00 95.31 179 VAL A C 1
ATOM 1345 O O . VAL A 1 179 ? -8.363 -1.968 18.498 1.00 95.31 179 VAL A O 1
ATOM 1348 N N . ASP A 1 180 ? -9.931 -0.553 19.264 1.00 93.31 180 ASP A N 1
ATOM 1349 C CA . ASP A 1 180 ? -9.272 0.664 18.791 1.00 93.31 180 ASP A CA 1
ATOM 1350 C C . ASP A 1 180 ? -7.844 0.782 19.353 1.00 93.31 180 ASP A C 1
ATOM 1352 O O . ASP A 1 180 ? -6.909 1.102 18.619 1.00 93.31 180 ASP A O 1
ATOM 1356 N N . LYS A 1 181 ? -7.634 0.458 20.638 1.00 94.75 181 LYS A N 1
ATOM 1357 C CA . LYS A 1 181 ? -6.301 0.483 21.266 1.00 94.75 181 LYS A CA 1
ATOM 1358 C C . LYS A 1 181 ? -5.370 -0.617 20.769 1.00 94.75 181 LYS A C 1
ATOM 1360 O O . LYS A 1 181 ? -4.172 -0.375 20.620 1.00 94.75 181 LYS A O 1
ATOM 1365 N N . VAL A 1 182 ? -5.895 -1.811 20.511 1.00 94.69 182 VAL A N 1
ATOM 1366 C CA . VAL A 1 182 ? -5.112 -2.918 19.951 1.00 94.69 182 VAL A CA 1
ATOM 1367 C C . VAL A 1 182 ? -4.687 -2.591 18.522 1.00 94.69 182 VAL A C 1
ATOM 1369 O O . VAL A 1 182 ? -3.507 -2.723 18.196 1.00 94.69 182 VAL A O 1
ATOM 1372 N N . LEU A 1 183 ? -5.613 -2.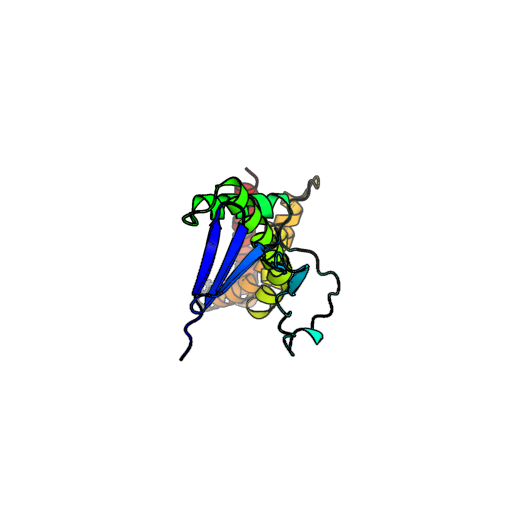112 17.688 1.00 93.00 183 LEU A N 1
ATOM 1373 C CA . LEU A 1 183 ? -5.321 -1.713 16.311 1.00 93.00 183 LEU A CA 1
ATOM 1374 C C . LEU A 1 183 ? -4.319 -0.555 16.269 1.00 93.00 183 LEU A C 1
ATOM 1376 O O . LEU A 1 183 ? -3.357 -0.622 15.508 1.00 93.00 183 LEU A O 1
ATOM 1380 N N . ASP A 1 184 ? -4.473 0.449 17.135 1.00 92.50 184 ASP A N 1
ATOM 1381 C CA . ASP A 1 184 ? -3.506 1.540 17.305 1.00 92.50 184 ASP A CA 1
ATOM 1382 C C . ASP A 1 184 ? -2.094 1.017 17.601 1.00 92.50 184 ASP A C 1
ATOM 1384 O O . ASP A 1 184 ? -1.138 1.344 16.894 1.00 92.50 184 ASP A O 1
ATOM 1388 N N . ALA A 1 185 ? -1.963 0.140 18.598 1.00 93.44 185 ALA A N 1
ATOM 1389 C CA . ALA A 1 185 ? -0.676 -0.431 18.971 1.00 93.44 185 ALA A CA 1
ATOM 1390 C C . ALA A 1 185 ? -0.041 -1.250 17.832 1.00 93.44 185 ALA A C 1
ATOM 1392 O O . ALA A 1 185 ? 1.170 -1.156 17.613 1.00 93.44 185 ALA A O 1
ATOM 1393 N N . ILE A 1 186 ? -0.842 -2.031 17.096 1.00 92.94 186 ILE A N 1
ATOM 1394 C CA . ILE A 1 186 ? -0.378 -2.827 15.952 1.00 92.94 186 ILE A CA 1
ATOM 1395 C C . ILE A 1 186 ? 0.108 -1.911 14.827 1.00 92.94 186 ILE A C 1
ATOM 1397 O O . ILE A 1 186 ? 1.251 -2.051 14.393 1.00 92.94 186 ILE A O 1
ATOM 1401 N N . VAL A 1 187 ? -0.718 -0.954 14.389 1.00 93.06 187 VAL A N 1
ATOM 1402 C CA . VAL A 1 187 ? -0.383 -0.034 13.290 1.00 93.06 187 VAL A CA 1
ATOM 1403 C C . VAL A 1 187 ? 0.855 0.785 13.637 1.00 93.06 187 VAL A C 1
ATOM 1405 O O . VAL A 1 187 ? 1.809 0.806 12.859 1.00 93.06 187 VAL A O 1
ATOM 1408 N N . CYS A 1 188 ? 0.904 1.373 14.837 1.00 91.12 188 CYS A N 1
ATOM 1409 C CA . CYS A 1 188 ? 2.075 2.107 15.311 1.00 91.12 188 CYS A CA 1
ATOM 1410 C C . CYS A 1 188 ? 3.347 1.254 15.266 1.00 91.12 188 CYS A C 1
ATOM 1412 O O . CYS A 1 188 ? 4.400 1.734 14.845 1.00 91.12 188 CYS A O 1
ATOM 1414 N N . LYS A 1 189 ? 3.276 -0.004 15.718 1.00 91.94 189 LYS A N 1
ATOM 1415 C CA . LYS A 1 189 ? 4.437 -0.899 15.758 1.00 91.94 189 LYS A CA 1
ATOM 1416 C C . LYS A 1 189 ? 4.904 -1.299 14.359 1.00 91.94 189 LYS A C 1
ATOM 1418 O O . LYS A 1 189 ? 6.111 -1.328 14.133 1.00 91.94 189 LYS A O 1
ATOM 1423 N N . VAL A 1 190 ? 3.980 -1.596 13.444 1.00 90.62 190 VAL A N 1
ATOM 1424 C CA . VAL A 1 190 ? 4.296 -1.986 12.061 1.00 90.62 190 VAL A CA 1
ATOM 1425 C C . VAL A 1 190 ? 4.923 -0.818 11.306 1.00 90.62 190 VAL A C 1
ATOM 1427 O O . VAL A 1 190 ? 6.038 -0.958 10.813 1.00 90.62 190 VAL A O 1
ATOM 1430 N N . VAL A 1 191 ? 4.274 0.351 11.293 1.00 90.56 191 VAL A N 1
ATOM 1431 C CA . VAL A 1 191 ? 4.760 1.522 10.542 1.00 90.56 191 VAL A CA 1
ATOM 1432 C C . VAL A 1 191 ? 6.122 1.980 11.064 1.00 90.56 191 VAL A C 1
ATOM 1434 O O . VAL A 1 191 ? 7.054 2.157 10.289 1.00 90.56 191 VAL A O 1
ATOM 1437 N N . ARG A 1 192 ? 6.302 2.077 12.388 1.00 89.94 192 ARG A N 1
ATOM 1438 C CA . ARG A 1 192 ? 7.609 2.431 12.974 1.00 89.94 192 ARG A CA 1
ATOM 1439 C C . ARG A 1 192 ? 8.686 1.375 12.741 1.00 89.94 192 ARG A C 1
ATOM 1441 O O . ARG A 1 192 ? 9.864 1.701 12.813 1.00 89.94 192 ARG A O 1
ATOM 1448 N N . GLY A 1 193 ? 8.299 0.115 12.551 1.00 88.06 193 GLY A N 1
ATOM 1449 C CA . GLY A 1 193 ? 9.224 -0.962 12.213 1.00 88.06 193 GLY A CA 1
ATOM 1450 C C . GLY A 1 193 ? 9.714 -0.890 10.768 1.00 88.06 193 GLY A C 1
ATOM 1451 O O . GLY A 1 193 ? 10.829 -1.317 10.510 1.00 88.06 193 GLY A O 1
ATOM 1452 N N . MET A 1 194 ? 8.905 -0.341 9.857 1.00 84.81 194 MET A N 1
ATOM 1453 C CA . MET A 1 194 ? 9.251 -0.170 8.441 1.00 84.81 194 MET A CA 1
ATOM 1454 C C . MET A 1 194 ? 10.180 1.021 8.176 1.00 84.81 194 MET A C 1
ATOM 1456 O O . MET A 1 194 ? 10.889 1.021 7.180 1.00 84.81 194 MET A O 1
ATOM 1460 N N . GLU A 1 195 ? 10.172 2.025 9.053 1.00 81.81 195 GLU A N 1
ATOM 1461 C CA . GLU A 1 195 ? 10.971 3.257 8.923 1.00 81.81 195 GLU A CA 1
ATOM 1462 C C . GLU A 1 195 ? 12.336 3.163 9.646 1.00 81.81 195 GLU A C 1
ATOM 1464 O O . GLU A 1 195 ? 13.002 4.176 9.856 1.00 81.81 195 GLU A O 1
ATOM 1469 N N . ARG A 1 196 ? 12.734 1.961 10.085 1.00 67.50 196 ARG A N 1
ATOM 1470 C CA . ARG A 1 196 ? 14.035 1.666 10.711 1.00 67.50 196 ARG A CA 1
ATOM 1471 C C . ARG A 1 196 ? 14.938 0.913 9.752 1.00 67.50 196 ARG A C 1
ATOM 1473 O O . ARG A 1 196 ? 16.152 1.203 9.795 1.00 67.50 196 ARG A O 1
#

Foldseek 3Di:
DWDWDWDQDPQQKIWIDTPPDIWIWHQDLLNQWTQTPVRDIDGNPPPPPPPCVVCPDP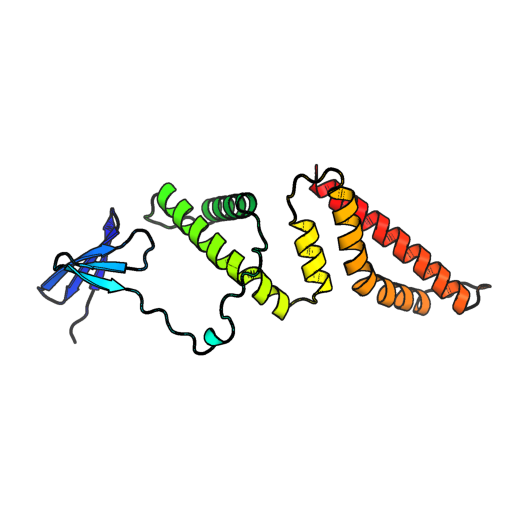PDDFLADLVVLLVQLVVVLVVDDDPPDDSVSSSVVSSVVSVVCRSCVLVVVVVPDPPLVSQLSSLLRPPDPDPCSLVVSLVSNLVSCCVVPLVVQLVVCLVVDDDPPDDSVVSSVVSSVVSSVVSSVVSSVVSVVSVD

Radius of gyration: 26.83 Å; chains: 1; bounding box: 49×39×86 Å

Sequence (196 aa):
DGSMRMAIGKEGRVCLTSGDCAISGKLSFDGERLIWDSGAVWAKQAVADKGAELLSADSQPNLLSDAQIELVADRVNEAVDIWGLPEKIEGEIFRGLAREVNAKLRPCLQRCMSEDWLAALEALLDDSDAPDKVGDKVERIKGAIGRQIADPLTASLNDQIDIPVIGEGAEARLFRAVVDKVLDAIVCKVVRGMER